Protein AF-A0A9W6C2J6-F1 (afdb_monomer)

Solvent-accessible surface area (backbone atoms only — not comparable to full-atom values): 14452 Å² total; per-residue (Å²): 128,88,73,89,75,55,70,48,47,22,89,74,46,33,66,60,55,55,51,51,50,35,72,52,67,41,62,53,76,48,78,35,30,16,50,81,71,73,45,79,59,47,61,49,82,41,30,58,41,31,39,36,45,50,89,65,57,43,34,31,16,30,44,46,70,93,51,83,53,73,81,85,79,93,81,76,83,84,68,83,83,69,57,60,69,71,56,50,50,53,34,49,57,58,68,50,60,81,73,42,70,67,54,56,53,49,52,39,53,50,37,56,49,46,43,52,56,53,59,55,91,61,51,59,72,61,31,66,44,54,85,51,97,86,59,60,23,57,24,36,51,34,32,25,48,21,36,58,34,30,30,37,43,36,26,16,24,45,53,42,34,68,68,42,56,74,63,69,60,63,18,70,78,45,80,85,52,55,42,72,54,23,53,52,49,29,54,51,27,51,51,54,27,49,57,40,57,77,74,55,63,46,85,38,54,45,64,35,73,76,58,91,85,80,47,96,69,79,84,63,78,23,28,53,59,46,52,50,49,45,37,52,53,43,46,54,51,30,54,53,40,36,54,53,31,28,76,70,76,63,51,77,82,77,95,82,118

Foldseek 3Di:
DDDDAAEFAAQQCQVVVQVLVCVLFPADKDFDFCLNVVHDQADRRWTPKIWGDDLRIHIYTYDGVPDDGDDDDPDDDDCVPSDDPVSVVSSVVSVCPPCDLVNLVVLLVVLLVLLCVLLPPDDQVLQCDDDDPVGDGVLLLLLCLLAVQLLPLQCCFQQVPPVSVVVHDHSNPDDRDGSVVSSVSSVVSVVNSVVSSVVGDQQCFTPDDDDPPVDPDDGDRGNVVSSVVSSVSSNVVSVVSQVSSCVRPNDHDDPPD

Structure (mmCIF, N/CA/C/O backbone):
data_AF-A0A9W6C2J6-F1
#
_entry.id   AF-A0A9W6C2J6-F1
#
loop_
_atom_site.group_PDB
_atom_site.id
_atom_site.type_symbol
_atom_site.label_atom_id
_atom_site.label_alt_id
_atom_site.label_comp_id
_atom_site.label_asym_id
_atom_site.label_entity_id
_atom_site.label_seq_id
_atom_site.pdbx_PDB_ins_code
_atom_site.Cartn_x
_atom_site.Cartn_y
_atom_site.Cartn_z
_atom_site.occupancy
_atom_site.B_iso_or_equiv
_atom_site.auth_seq_id
_atom_site.auth_comp_id
_atom_site.auth_asym_id
_atom_site.auth_atom_id
_atom_site.pdbx_PDB_model_num
ATOM 1 N N . MET A 1 1 ? 5.500 -20.632 31.432 1.00 42.50 1 MET A N 1
ATOM 2 C CA . MET A 1 1 ? 5.949 -19.269 31.787 1.00 42.50 1 MET A CA 1
ATOM 3 C C . MET A 1 1 ? 4.796 -18.345 31.469 1.00 42.50 1 MET A C 1
ATOM 5 O O . MET A 1 1 ? 4.258 -18.488 30.381 1.00 42.50 1 MET A O 1
ATOM 9 N N . ALA A 1 2 ? 4.372 -17.488 32.399 1.00 65.50 2 ALA A N 1
ATOM 10 C CA . ALA A 1 2 ? 3.395 -16.454 32.072 1.00 65.50 2 ALA A CA 1
ATOM 11 C C . ALA A 1 2 ? 4.058 -15.506 31.064 1.00 65.50 2 ALA A C 1
ATOM 13 O O . ALA A 1 2 ? 5.106 -14.932 31.366 1.00 65.50 2 ALA A O 1
ATOM 14 N N . ALA A 1 3 ? 3.523 -15.446 29.846 1.00 72.88 3 ALA A N 1
ATOM 15 C CA . ALA A 1 3 ? 3.941 -14.447 28.876 1.00 72.88 3 ALA A CA 1
ATOM 16 C C . ALA A 1 3 ? 3.571 -13.051 29.414 1.00 72.88 3 ALA A C 1
ATOM 18 O O . ALA A 1 3 ? 2.614 -12.937 30.187 1.00 72.88 3 ALA A O 1
ATOM 19 N N . PRO A 1 4 ? 4.323 -11.996 29.066 1.00 81.19 4 PRO A N 1
ATOM 20 C CA . PRO A 1 4 ? 3.928 -10.639 29.414 1.00 81.19 4 PRO A CA 1
ATOM 21 C C . PRO A 1 4 ? 2.552 -10.320 28.815 1.00 81.19 4 PRO A C 1
ATOM 23 O O . PRO A 1 4 ? 2.294 -10.621 27.651 1.00 81.19 4 PRO A O 1
ATOM 26 N N . LEU A 1 5 ? 1.685 -9.707 29.622 1.00 87.56 5 LEU A N 1
ATOM 27 C CA . LEU A 1 5 ? 0.386 -9.209 29.183 1.00 87.56 5 LEU A CA 1
ATOM 28 C C . LEU A 1 5 ? 0.543 -7.775 28.684 1.00 87.56 5 LEU A C 1
ATOM 30 O O . LEU A 1 5 ? 1.116 -6.929 29.373 1.00 87.56 5 LEU A O 1
ATOM 34 N N . VAL A 1 6 ? 0.022 -7.503 27.493 1.00 88.38 6 VAL A N 1
ATOM 35 C CA . VAL A 1 6 ? -0.023 -6.151 26.940 1.00 88.38 6 VAL A CA 1
ATOM 36 C C . VAL A 1 6 ? -1.049 -5.340 27.736 1.00 88.38 6 VAL A C 1
ATOM 38 O O . VAL A 1 6 ? -2.226 -5.695 27.771 1.00 88.38 6 VAL A O 1
ATOM 41 N N . TYR A 1 7 ? -0.586 -4.272 28.392 1.00 92.12 7 TYR A N 1
ATOM 42 C CA . TYR A 1 7 ? -1.418 -3.366 29.184 1.00 92.12 7 TYR A CA 1
ATOM 43 C C . TYR A 1 7 ? -1.437 -1.973 28.555 1.00 92.12 7 TYR A C 1
ATOM 45 O O . TYR A 1 7 ? -0.389 -1.334 28.450 1.00 92.12 7 TYR A O 1
ATOM 53 N N . LEU A 1 8 ? -2.613 -1.490 28.159 1.00 91.06 8 LEU A N 1
ATOM 54 C CA . LEU A 1 8 ? -2.769 -0.237 27.419 1.00 91.06 8 LEU A CA 1
ATOM 55 C C . LEU A 1 8 ? -3.428 0.861 28.265 1.00 91.06 8 LEU A C 1
ATOM 57 O O . LEU A 1 8 ? -4.365 0.605 29.016 1.00 91.06 8 LEU A O 1
ATOM 61 N N . SER A 1 9 ? -2.945 2.097 28.119 1.00 91.81 9 SER A N 1
ATOM 62 C CA . SER A 1 9 ? -3.538 3.286 28.746 1.00 91.81 9 SER A CA 1
ATOM 63 C C . SER A 1 9 ? -4.276 4.118 27.694 1.00 91.81 9 SER A C 1
ATOM 65 O O . SER A 1 9 ? -3.646 4.633 26.764 1.00 91.81 9 SER A O 1
ATOM 67 N N . PHE A 1 10 ? -5.599 4.227 27.828 1.00 92.31 10 PHE A N 1
ATOM 68 C CA . PHE A 1 10 ? -6.510 4.807 26.837 1.00 92.31 10 PHE A CA 1
ATOM 69 C C . PHE A 1 10 ? -6.941 6.244 27.183 1.00 92.31 10 PHE A C 1
ATOM 71 O O . PHE A 1 10 ? -7.013 6.603 28.358 1.00 92.31 10 PHE A O 1
ATOM 78 N N . PRO A 1 11 ? -7.298 7.075 26.186 1.00 91.31 11 PRO A N 1
ATOM 79 C CA . PRO A 1 11 ? -7.775 8.447 26.381 1.00 91.31 11 PRO A CA 1
ATOM 80 C C . PRO A 1 11 ? -9.267 8.526 26.770 1.00 91.31 11 PRO A C 1
ATOM 82 O O . PRO A 1 11 ? -10.000 9.346 26.222 1.00 91.31 11 PRO A O 1
ATOM 85 N N . GLY A 1 12 ? -9.738 7.669 27.681 1.00 92.31 12 GLY A N 1
ATOM 86 C CA . GLY A 1 12 ? -11.156 7.602 28.074 1.00 92.31 12 GLY A CA 1
ATOM 87 C C . GLY A 1 12 ? -11.998 6.606 27.265 1.00 92.31 12 GLY A C 1
ATOM 88 O O . GLY A 1 12 ? -13.224 6.626 27.354 1.00 92.31 12 GLY A O 1
ATOM 89 N N . THR A 1 13 ? -11.362 5.761 26.450 1.00 93.56 13 THR A N 1
ATOM 90 C CA . THR A 1 13 ? -12.019 4.788 25.561 1.00 93.56 13 THR A CA 1
ATOM 91 C C . THR A 1 13 ? -11.765 3.329 25.949 1.00 93.56 13 THR A C 1
ATOM 93 O O . THR A 1 13 ? -12.117 2.425 25.190 1.00 93.56 13 THR A O 1
ATOM 96 N N . ALA A 1 14 ? -11.191 3.050 27.127 1.00 95.44 14 ALA A N 1
ATOM 97 C CA . ALA A 1 14 ? -10.823 1.689 27.530 1.00 95.44 14 ALA A CA 1
ATOM 98 C C . ALA A 1 14 ? -12.014 0.721 27.518 1.00 95.44 14 ALA A C 1
ATOM 100 O O . ALA A 1 14 ? -11.883 -0.413 27.059 1.00 95.44 14 ALA A O 1
ATOM 101 N N . ARG A 1 15 ? -13.189 1.161 27.991 1.00 97.06 15 ARG A N 1
ATOM 102 C CA . ARG A 1 15 ? -14.410 0.336 28.005 1.00 97.06 15 ARG A CA 1
ATOM 103 C C . ARG A 1 15 ? -14.831 -0.082 26.599 1.00 97.06 15 ARG A C 1
ATOM 105 O O . ARG A 1 15 ? -15.129 -1.254 26.389 1.00 97.06 15 ARG A O 1
ATOM 112 N N . GLU A 1 16 ? -14.862 0.865 25.665 1.00 94.81 16 GLU A N 1
ATOM 113 C CA . GLU A 1 16 ? -15.223 0.619 24.266 1.00 94.81 16 GLU A CA 1
ATOM 114 C C . GLU A 1 16 ? -14.206 -0.315 23.606 1.00 94.81 16 GLU A C 1
ATOM 116 O O . GLU A 1 16 ? -14.586 -1.359 23.081 1.00 94.81 16 GLU A O 1
ATOM 121 N N . ALA A 1 17 ? -12.913 0.001 23.725 1.00 93.50 17 ALA A N 1
ATOM 122 C CA . ALA A 1 17 ? -11.838 -0.774 23.118 1.00 93.50 17 ALA A CA 1
ATOM 123 C C . ALA A 1 17 ? -11.797 -2.224 23.630 1.00 93.50 17 ALA A C 1
ATOM 125 O O . ALA A 1 17 ? -11.762 -3.161 22.835 1.00 93.50 17 ALA A O 1
ATOM 126 N N . LEU A 1 18 ? -11.836 -2.435 24.951 1.00 96.31 18 LEU A N 1
ATOM 127 C CA . LEU A 1 18 ? -11.798 -3.783 25.530 1.00 96.31 18 LEU A CA 1
ATOM 128 C C . LEU A 1 18 ? -13.067 -4.587 25.213 1.00 96.31 18 LEU A C 1
ATOM 130 O O . LEU A 1 18 ? -12.976 -5.795 25.005 1.00 96.31 18 LEU A O 1
ATOM 134 N N . SER A 1 19 ? -14.230 -3.931 25.122 1.00 96.44 19 SER A N 1
ATOM 135 C CA . SER A 1 19 ? -15.476 -4.592 24.704 1.00 96.44 19 SER A CA 1
ATOM 136 C C . SER A 1 19 ? -15.435 -4.998 23.232 1.00 96.44 19 SER A C 1
ATOM 138 O O . SER A 1 19 ? -15.855 -6.103 22.900 1.00 96.44 19 SER A O 1
ATOM 140 N N . PHE A 1 20 ? -14.885 -4.148 22.360 1.00 94.38 20 PHE A N 1
ATOM 141 C CA . PHE A 1 20 ? -14.658 -4.483 20.956 1.00 94.38 20 PHE A CA 1
ATOM 142 C C . PHE A 1 20 ? -13.742 -5.704 20.818 1.00 94.38 20 PHE A C 1
ATOM 144 O O . PHE A 1 20 ? -14.099 -6.669 20.150 1.00 94.38 20 PHE A O 1
ATOM 151 N N . TYR A 1 21 ? -12.598 -5.724 21.509 1.00 94.19 21 TYR A N 1
ATOM 152 C CA . TYR A 1 21 ? -11.697 -6.878 21.449 1.00 94.19 21 TYR A CA 1
ATOM 153 C C . TYR A 1 21 ? -12.314 -8.156 22.030 1.00 94.19 21 TYR A C 1
ATOM 155 O O . TYR A 1 21 ? -12.043 -9.236 21.510 1.00 94.19 21 TYR A O 1
ATOM 163 N N . ALA A 1 22 ? -13.171 -8.052 23.049 1.00 96.12 22 ALA A N 1
ATOM 164 C CA . ALA A 1 22 ? -13.924 -9.195 23.562 1.00 96.12 22 ALA A CA 1
ATOM 165 C C . ALA A 1 22 ? -14.948 -9.731 22.540 1.00 96.12 22 ALA A C 1
ATOM 167 O O . ALA A 1 22 ? -15.127 -10.940 22.442 1.00 96.12 22 ALA A O 1
ATOM 168 N N . ASP A 1 23 ? -15.588 -8.866 21.746 1.00 95.25 23 ASP A N 1
ATOM 169 C CA . ASP A 1 23 ? -16.497 -9.277 20.661 1.00 95.25 23 ASP A CA 1
ATOM 170 C C . ASP A 1 23 ? -15.757 -9.948 19.486 1.00 95.25 23 ASP A C 1
ATOM 172 O O . ASP A 1 23 ? -16.235 -10.921 18.886 1.00 95.25 23 ASP A O 1
ATOM 176 N N . VAL A 1 24 ? -14.547 -9.465 19.187 1.00 95.00 24 VAL A N 1
ATOM 177 C CA . VAL A 1 24 ? -13.666 -10.054 18.172 1.00 95.00 24 VAL A CA 1
ATOM 178 C C . VAL A 1 24 ? -13.159 -11.421 18.629 1.00 95.00 24 VAL A C 1
ATOM 180 O O . VAL A 1 24 ? -13.421 -12.425 17.966 1.00 95.00 24 VAL A O 1
ATOM 183 N N . PHE A 1 25 ? -12.422 -11.459 19.743 1.00 95.50 25 PHE A N 1
ATOM 184 C CA . PHE A 1 25 ? -11.636 -12.621 20.164 1.00 95.50 25 PHE A CA 1
ATOM 185 C C . PHE A 1 25 ? -12.406 -13.603 21.053 1.00 95.50 25 PHE A C 1
ATOM 187 O O . PHE A 1 25 ? -11.967 -14.743 21.228 1.00 95.50 25 PHE A O 1
ATOM 194 N N . GLY A 1 26 ? -13.548 -13.189 21.605 1.00 94.69 26 GLY A N 1
ATOM 195 C CA . GLY A 1 26 ? -14.193 -13.881 22.716 1.00 94.69 26 GLY A CA 1
ATOM 196 C C . GLY A 1 26 ? -13.388 -13.745 24.013 1.00 94.69 26 GLY A C 1
ATOM 197 O O . GLY A 1 26 ? -12.479 -12.924 24.117 1.00 94.69 26 GLY A O 1
ATOM 198 N N . GLY A 1 27 ? -13.705 -14.589 24.995 1.00 94.25 27 GLY A N 1
ATOM 199 C CA . GLY A 1 27 ? -13.060 -14.591 26.310 1.00 94.25 27 GLY A CA 1
ATOM 200 C C . GLY A 1 27 ? -13.892 -13.916 27.398 1.00 94.25 27 GLY A C 1
ATOM 201 O O . GLY A 1 27 ? -15.026 -13.491 27.172 1.00 94.25 27 GLY A O 1
ATOM 202 N N . ASP A 1 28 ? -13.312 -13.847 28.590 1.00 97.50 28 ASP A N 1
ATOM 203 C CA . ASP A 1 28 ? -13.933 -13.285 29.781 1.00 97.50 28 ASP A CA 1
ATOM 204 C C . ASP A 1 28 ? -13.420 -11.859 30.003 1.00 97.50 28 ASP A C 1
ATOM 206 O O . ASP A 1 28 ? -12.257 -11.634 30.351 1.00 97.50 28 ASP A O 1
ATOM 210 N N . LEU A 1 29 ? -14.299 -10.876 29.794 1.00 98.06 29 LEU A N 1
ATOM 211 C CA . LEU A 1 29 ? -13.996 -9.467 30.024 1.00 98.06 29 LEU A CA 1
ATOM 212 C C . LEU A 1 29 ? -14.407 -9.042 31.438 1.00 98.06 29 LEU A C 1
ATOM 214 O O . LEU A 1 29 ? -15.582 -9.082 31.805 1.00 98.06 29 LEU A O 1
ATOM 218 N N . SER A 1 30 ? -13.438 -8.547 32.201 1.00 97.88 30 SER A N 1
ATOM 219 C CA . SER A 1 30 ? -13.643 -7.887 33.490 1.00 97.88 30 SER A CA 1
ATOM 220 C C . SER A 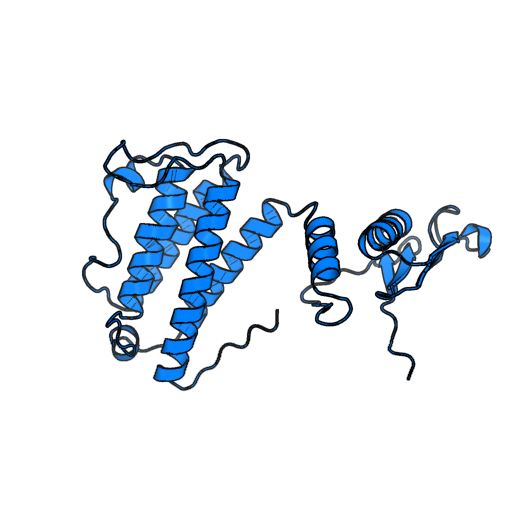1 30 ? -13.261 -6.415 33.385 1.00 97.88 30 SER A C 1
ATOM 222 O O . SER A 1 30 ? -12.211 -6.073 32.846 1.00 97.88 30 SER A O 1
ATOM 224 N N . LEU A 1 31 ? -14.126 -5.531 33.879 1.00 97.94 31 LEU A N 1
ATOM 225 C CA . LEU A 1 31 ? -13.905 -4.088 33.887 1.00 97.94 31 LEU A CA 1
ATOM 226 C C . LEU A 1 31 ? -14.227 -3.551 35.268 1.00 97.94 31 LEU A C 1
ATOM 228 O O . LEU A 1 31 ? -15.301 -3.830 35.798 1.00 97.94 31 LEU A O 1
ATOM 232 N N . HIS A 1 32 ? -13.330 -2.728 35.787 1.00 97.94 32 HIS A N 1
ATOM 233 C CA . HIS A 1 32 ? -13.483 -2.101 37.082 1.00 97.94 32 HIS A CA 1
ATOM 234 C C . HIS A 1 32 ? -13.303 -0.594 36.989 1.00 97.94 32 HIS A C 1
ATOM 236 O O . HIS A 1 32 ? -12.373 -0.114 36.332 1.00 97.94 32 HIS A O 1
ATOM 242 N N . SER A 1 33 ? -14.192 0.152 37.637 1.00 97.69 33 SER A N 1
ATOM 243 C CA . SER A 1 33 ? -14.212 1.611 37.545 1.00 97.69 33 SER A CA 1
ATOM 244 C C . SER A 1 33 ? -13.268 2.295 38.537 1.00 97.69 33 SER A C 1
ATOM 246 O O . SER A 1 33 ? -12.773 1.690 39.491 1.00 97.69 33 SER A O 1
ATOM 248 N N . TYR A 1 34 ? -13.021 3.587 38.328 1.00 96.69 34 TYR A N 1
ATOM 249 C CA . TYR A 1 34 ? -12.318 4.429 39.298 1.00 96.69 34 TYR A CA 1
ATOM 250 C C . TYR A 1 34 ? -13.049 4.464 40.643 1.00 96.69 34 TYR A C 1
ATOM 252 O O . TYR A 1 34 ? -12.400 4.332 41.681 1.00 96.69 34 TYR A O 1
ATOM 260 N N . GLU A 1 35 ? -14.380 4.565 40.637 1.00 96.75 35 GLU A N 1
ATOM 261 C CA . GLU A 1 35 ? -15.197 4.542 41.854 1.00 96.75 35 GLU A CA 1
ATOM 262 C C . GLU A 1 35 ? -15.011 3.244 42.654 1.00 96.75 35 GLU A C 1
ATOM 264 O O . GLU A 1 35 ? -14.776 3.294 43.861 1.00 96.75 35 GLU A O 1
ATOM 269 N N . GLU A 1 36 ? -15.032 2.086 41.986 1.00 96.69 36 GLU A N 1
ATOM 270 C CA . GLU A 1 36 ? -14.847 0.774 42.624 1.00 96.69 36 GLU A CA 1
ATOM 271 C C . GLU A 1 36 ? -13.464 0.622 43.272 1.00 96.69 36 GLU A C 1
ATOM 273 O O . GLU A 1 36 ? -13.321 -0.046 44.298 1.00 96.69 36 GLU A O 1
ATOM 278 N N . PHE A 1 37 ? -12.452 1.281 42.705 1.00 93.62 37 PHE A N 1
ATOM 279 C CA . PHE A 1 37 ? -11.094 1.327 43.245 1.00 93.62 37 PHE A CA 1
ATOM 280 C C . PHE A 1 37 ? -10.855 2.474 44.241 1.00 93.62 37 PHE A C 1
ATOM 282 O O . PHE A 1 37 ? -9.750 2.595 44.775 1.00 93.62 37 PHE A O 1
ATOM 289 N N . GLY A 1 38 ? -11.855 3.323 44.501 1.00 94.25 38 GLY A N 1
ATOM 290 C CA . GLY A 1 38 ? -11.711 4.504 45.355 1.00 94.25 38 GLY A CA 1
ATOM 291 C C . GLY A 1 38 ? -10.748 5.555 44.790 1.00 94.25 38 GLY A C 1
ATOM 292 O O . GLY A 1 38 ? -10.129 6.298 45.554 1.00 94.25 38 GLY A O 1
ATOM 293 N N . ARG A 1 39 ? -10.585 5.602 43.464 1.00 91.38 39 ARG A N 1
ATOM 294 C CA . ARG A 1 39 ? -9.746 6.574 42.760 1.00 91.38 39 ARG A CA 1
ATOM 295 C C . ARG A 1 39 ? -10.497 7.879 42.525 1.00 91.38 39 ARG A C 1
ATOM 297 O O . ARG A 1 39 ? -11.669 7.883 42.167 1.00 91.38 39 ARG A O 1
ATOM 304 N N . THR A 1 40 ? -9.789 8.992 42.694 1.00 93.31 40 THR A N 1
ATOM 305 C CA . THR A 1 40 ? -10.333 10.354 42.543 1.00 93.31 40 THR A CA 1
ATOM 306 C C . THR A 1 40 ? -9.546 11.198 41.540 1.00 93.31 40 THR A C 1
ATOM 308 O O . THR A 1 40 ? -9.723 12.409 41.486 1.00 93.31 40 THR A O 1
ATOM 311 N N . ASP A 1 41 ? -8.633 10.582 40.793 1.00 91.38 41 ASP A N 1
ATOM 312 C CA . ASP A 1 41 ? -7.746 11.205 39.806 1.00 91.38 41 ASP A CA 1
ATOM 313 C C . ASP A 1 41 ? -8.280 11.070 38.367 1.00 91.38 41 ASP A C 1
ATOM 315 O O . ASP A 1 41 ? -7.517 11.065 37.405 1.00 91.38 41 ASP A O 1
ATOM 319 N N . GLY A 1 42 ? -9.596 10.921 38.220 1.00 90.19 42 GLY A N 1
ATOM 320 C CA . GLY A 1 42 ? -10.298 10.805 36.946 1.00 90.19 42 GLY A CA 1
ATOM 321 C C . GLY A 1 42 ? -11.813 10.663 37.145 1.00 90.19 42 GLY A C 1
ATOM 322 O O . GLY A 1 42 ? -12.283 10.663 38.289 1.00 90.19 42 GLY A O 1
ATOM 323 N N . PRO A 1 43 ? -12.5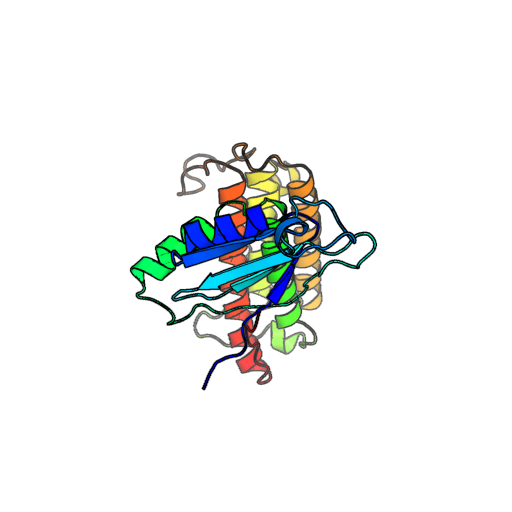90 10.551 36.053 1.00 93.69 43 PRO A N 1
ATOM 324 C CA . PRO A 1 43 ? -14.035 10.342 36.121 1.00 93.69 43 PRO A CA 1
ATOM 325 C C . PRO A 1 43 ? -14.384 9.044 36.877 1.00 93.69 43 PRO A C 1
ATOM 327 O O . PRO A 1 43 ? -13.749 8.021 36.620 1.00 93.69 43 PRO A O 1
ATOM 330 N N . PRO A 1 44 ? -15.384 9.033 37.782 1.00 95.25 44 PRO A N 1
ATOM 331 C CA . PRO A 1 44 ? -15.720 7.850 38.588 1.00 95.25 44 PRO A CA 1
ATOM 332 C C . PRO A 1 44 ? -16.085 6.596 37.775 1.00 95.25 44 PRO A C 1
ATOM 334 O O . PRO A 1 44 ? -15.835 5.475 38.216 1.00 95.25 44 PRO A O 1
ATOM 337 N N . ASP A 1 45 ? -16.663 6.782 36.590 1.00 95.88 45 ASP A N 1
ATOM 338 C CA . ASP A 1 45 ? -17.137 5.743 35.671 1.00 95.88 45 ASP A CA 1
ATOM 339 C C . ASP A 1 45 ? -16.076 5.252 34.667 1.00 95.88 45 ASP A C 1
ATOM 341 O O . ASP A 1 45 ? -16.277 4.215 34.013 1.00 95.88 45 ASP A O 1
ATOM 345 N N . ALA A 1 46 ? -14.939 5.952 34.583 1.00 96.06 46 ALA A N 1
ATOM 346 C CA . ALA A 1 46 ? -13.787 5.551 33.781 1.00 96.06 46 ALA A CA 1
ATOM 347 C C . ALA A 1 46 ? -13.233 4.199 34.254 1.00 96.06 46 ALA A C 1
ATOM 349 O O . ALA A 1 46 ? -13.365 3.829 35.423 1.00 96.06 46 ALA A O 1
ATOM 350 N N . VAL A 1 47 ? -12.606 3.441 33.355 1.00 97.62 47 VAL A N 1
ATOM 351 C CA . VAL A 1 47 ? -12.038 2.125 33.673 1.00 97.62 47 VAL A CA 1
ATOM 352 C C . VAL A 1 47 ? -10.700 2.305 34.384 1.00 97.62 47 VAL A C 1
ATOM 354 O O . VAL A 1 47 ? -9.713 2.702 33.773 1.00 97.62 47 VAL A O 1
ATOM 357 N N . ALA A 1 48 ? -10.629 1.961 35.668 1.00 96.56 48 ALA A N 1
ATOM 358 C CA . ALA A 1 48 ? -9.378 1.947 36.429 1.00 96.56 48 ALA A CA 1
ATOM 359 C C . ALA A 1 48 ? -8.517 0.730 36.100 1.00 96.56 48 ALA A C 1
ATOM 361 O O . ALA A 1 48 ? -7.290 0.817 36.140 1.00 96.56 48 ALA A O 1
ATOM 362 N N . HIS A 1 49 ? -9.164 -0.395 35.801 1.00 97.31 49 HIS A N 1
ATOM 363 C CA . HIS A 1 49 ? -8.507 -1.631 35.418 1.00 97.31 49 HIS A CA 1
ATOM 364 C C . HIS A 1 49 ? -9.483 -2.519 34.652 1.00 97.31 49 HIS A C 1
ATOM 366 O O . HIS A 1 49 ? -10.590 -2.782 35.118 1.00 97.31 49 HIS A O 1
ATOM 372 N N . GLY A 1 50 ? -9.072 -2.988 33.485 1.00 97.44 50 GLY A N 1
ATOM 373 C CA . GLY A 1 50 ? -9.813 -3.933 32.673 1.00 97.44 50 GLY A CA 1
ATOM 374 C C . GLY A 1 50 ? -8.902 -5.044 32.180 1.00 97.44 50 GLY A C 1
ATOM 375 O O . GLY A 1 50 ? -7.744 -4.792 31.842 1.00 97.44 50 GLY A O 1
ATOM 376 N N . VAL A 1 51 ? -9.426 -6.264 32.148 1.00 97.56 51 VAL A N 1
ATOM 377 C CA . VAL A 1 51 ? -8.720 -7.456 31.673 1.00 97.56 51 VAL A CA 1
ATOM 378 C C . VAL A 1 51 ? -9.673 -8.282 30.823 1.00 97.56 51 VAL A C 1
ATOM 380 O O . VAL A 1 51 ? -10.736 -8.685 31.297 1.00 97.56 51 VAL A O 1
ATOM 383 N N . LEU A 1 52 ? -9.267 -8.532 29.581 1.00 97.31 52 LEU A N 1
ATOM 384 C CA . LEU A 1 52 ? -9.800 -9.577 28.722 1.00 97.31 52 LEU A CA 1
ATOM 385 C C . LEU A 1 52 ? -8.909 -10.810 28.871 1.00 97.31 52 LEU A C 1
ATOM 387 O O . LEU A 1 52 ? -7.733 -10.763 28.500 1.00 97.31 52 LEU A O 1
ATOM 391 N N . ASP A 1 53 ? -9.463 -11.888 29.419 1.00 95.19 53 ASP A N 1
ATOM 392 C CA . ASP A 1 53 ? -8.788 -13.182 29.531 1.00 95.19 53 ASP A CA 1
ATOM 393 C C . ASP A 1 53 ? -9.340 -14.168 28.494 1.00 95.19 53 ASP A C 1
ATOM 395 O O . ASP A 1 53 ? -10.551 -14.306 28.324 1.00 95.19 53 ASP A O 1
ATOM 399 N N . GLY A 1 54 ? -8.459 -14.851 27.768 1.00 92.44 54 GLY A N 1
ATOM 400 C CA . GLY A 1 54 ? -8.852 -15.703 26.649 1.00 92.44 54 GLY A CA 1
ATOM 401 C C . GLY A 1 54 ? -7.672 -16.159 25.798 1.00 92.44 54 GLY A C 1
ATOM 402 O O . GLY A 1 54 ? -6.515 -16.074 26.208 1.00 92.44 54 GLY A O 1
ATOM 403 N N . VAL A 1 55 ? -7.965 -16.645 24.586 1.00 92.25 55 VAL A N 1
ATOM 404 C CA . VAL A 1 55 ? -6.928 -17.039 23.609 1.00 92.25 55 VAL A CA 1
ATOM 405 C C . VAL A 1 55 ? -6.025 -15.850 23.269 1.00 92.25 55 VAL A C 1
ATOM 407 O O . VAL A 1 55 ? -4.809 -16.003 23.156 1.00 92.25 55 VAL A O 1
ATOM 410 N N . VAL A 1 56 ? -6.622 -14.662 23.156 1.00 92.50 56 VAL A N 1
ATOM 411 C CA . VAL A 1 56 ? -5.920 -13.383 23.077 1.00 92.50 56 VAL A CA 1
ATOM 412 C C . VAL A 1 56 ? -6.221 -12.617 24.358 1.00 92.50 56 VAL A C 1
ATOM 414 O O . VAL A 1 56 ? -7.366 -12.248 24.601 1.00 92.50 56 VAL A O 1
ATOM 417 N N . ALA A 1 57 ? -5.194 -12.393 25.177 1.00 93.00 57 ALA A N 1
ATOM 418 C CA . ALA A 1 57 ? -5.324 -11.658 26.428 1.00 93.00 57 ALA A CA 1
ATOM 419 C C . ALA A 1 57 ? -4.843 -10.210 26.263 1.00 93.00 57 ALA A C 1
ATOM 421 O O . ALA A 1 57 ? -3.760 -9.962 25.724 1.00 93.00 57 ALA A O 1
ATOM 422 N N . LEU A 1 58 ? -5.630 -9.260 26.767 1.00 93.56 58 LEU A N 1
ATOM 423 C CA . LEU A 1 58 ? -5.315 -7.831 26.762 1.00 93.56 58 LEU A CA 1
ATOM 424 C C . LEU A 1 58 ? -5.766 -7.209 28.081 1.00 93.56 58 LEU A C 1
ATOM 426 O O . LEU A 1 58 ? -6.811 -7.566 28.617 1.00 93.56 58 LEU A O 1
ATOM 430 N N . ALA A 1 59 ? -5.012 -6.246 28.591 1.00 96.19 59 ALA A N 1
ATOM 431 C CA . ALA A 1 59 ? -5.448 -5.440 29.718 1.00 96.19 59 ALA A CA 1
ATOM 432 C C . ALA A 1 59 ? -5.331 -3.950 29.409 1.00 96.19 59 ALA A C 1
ATOM 434 O O . ALA A 1 59 ? -4.622 -3.531 28.491 1.00 96.19 59 ALA A 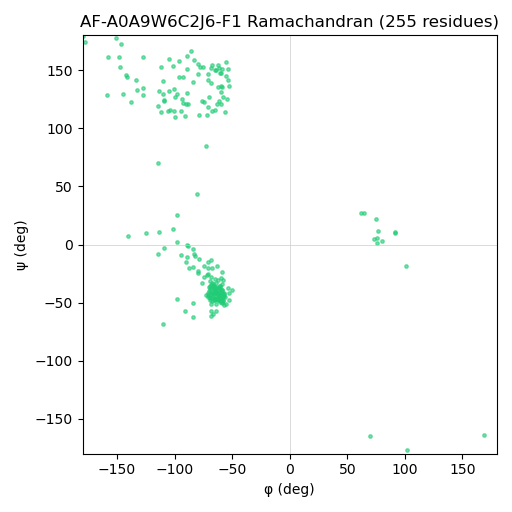O 1
ATOM 435 N N . GLY A 1 60 ? -6.029 -3.131 30.183 1.00 95.31 60 GLY A N 1
ATOM 436 C CA . GLY A 1 60 ? -5.896 -1.692 30.065 1.00 95.31 60 GLY A CA 1
ATOM 437 C C . GLY A 1 60 ? -6.716 -0.896 31.060 1.00 95.31 60 GLY A C 1
ATOM 438 O O . GLY A 1 60 ? -7.498 -1.435 31.837 1.00 95.31 60 GLY A O 1
ATOM 439 N N . SER A 1 61 ? -6.515 0.412 31.036 1.00 96.12 61 SER A N 1
ATOM 440 C CA . SER A 1 61 ? -7.262 1.384 31.831 1.00 96.12 61 SER A CA 1
ATOM 441 C C . SER A 1 61 ? -7.386 2.695 31.076 1.00 96.12 61 SER A C 1
ATOM 443 O O . SER A 1 61 ? -6.602 2.970 30.169 1.00 96.12 61 SER A O 1
ATOM 445 N N . ASP A 1 62 ? -8.327 3.532 31.481 1.00 95.69 62 ASP A N 1
ATOM 446 C CA . ASP A 1 62 ? -8.317 4.934 31.097 1.00 95.69 62 ASP A CA 1
ATOM 447 C C . ASP A 1 62 ? -7.182 5.665 31.822 1.00 95.69 62 ASP A C 1
ATOM 449 O O . ASP A 1 62 ? -6.787 5.312 32.938 1.00 95.69 62 ASP A O 1
ATOM 453 N N . ALA A 1 63 ? -6.607 6.657 31.151 1.00 93.00 63 ALA A N 1
ATOM 454 C CA . ALA A 1 63 ? -5.556 7.480 31.715 1.00 93.00 63 ALA A CA 1
ATOM 455 C C . ALA A 1 63 ? -6.127 8.407 32.810 1.00 93.00 63 ALA A C 1
ATOM 457 O O . ALA A 1 63 ? -7.227 8.943 32.651 1.00 93.00 63 ALA A O 1
ATOM 458 N N . PRO A 1 64 ? -5.387 8.637 33.912 1.00 88.50 64 PRO A N 1
ATOM 459 C CA . PRO A 1 64 ? -5.720 9.682 34.876 1.00 88.50 64 PRO A CA 1
ATOM 460 C C . PRO A 1 64 ? -5.843 11.063 34.221 1.00 88.50 64 PRO A C 1
ATOM 462 O O . PRO A 1 64 ? -5.230 11.335 33.185 1.00 88.50 64 PRO A O 1
ATOM 465 N N . GLU A 1 65 ? -6.569 11.972 34.866 1.00 84.94 65 GLU A N 1
ATOM 466 C CA . GLU A 1 65 ? -6.665 13.358 34.418 1.00 84.94 65 GLU A CA 1
ATOM 467 C C . GLU A 1 65 ? -5.268 14.001 34.343 1.00 84.94 65 GLU A C 1
ATOM 469 O O . GLU A 1 65 ? -4.479 13.957 35.288 1.00 84.94 65 GLU A O 1
ATOM 474 N N . GLY A 1 66 ? -4.942 14.581 33.185 1.00 80.50 66 GLY A N 1
ATOM 475 C CA . GLY A 1 66 ? -3.639 15.200 32.930 1.00 80.50 66 GLY A CA 1
ATOM 476 C C . GLY A 1 66 ? -2.487 14.223 32.667 1.00 80.50 66 GLY A C 1
ATOM 477 O O . GLY A 1 66 ? -1.366 14.681 32.448 1.00 80.50 66 GLY A O 1
ATOM 478 N N . ALA A 1 67 ? -2.728 12.908 32.660 1.00 83.12 67 ALA A N 1
ATOM 479 C CA . ALA A 1 67 ? -1.728 11.931 32.248 1.00 83.12 67 ALA A CA 1
ATOM 480 C C . ALA A 1 67 ? -1.636 11.841 30.718 1.00 83.12 67 ALA A C 1
ATOM 482 O O . ALA A 1 67 ? -2.629 11.968 29.999 1.00 83.12 67 ALA A O 1
ATOM 483 N N . GLU A 1 68 ? -0.430 11.584 30.214 1.00 78.12 68 GLU A N 1
ATOM 484 C CA . GLU A 1 68 ? -0.250 11.262 28.803 1.00 78.12 68 GLU A CA 1
ATOM 485 C C . GLU A 1 68 ? -0.866 9.894 28.494 1.00 78.12 68 GLU A C 1
ATOM 487 O O . GLU A 1 68 ? -0.752 8.934 29.263 1.00 78.12 68 GLU A O 1
ATOM 492 N N . THR A 1 69 ? -1.534 9.815 27.348 1.00 78.00 69 THR A N 1
ATOM 493 C CA . THR A 1 69 ? -2.090 8.568 26.821 1.00 78.00 69 THR A CA 1
ATOM 494 C C . THR A 1 69 ? -1.116 7.970 25.823 1.00 78.00 69 THR A C 1
ATOM 496 O O . THR A 1 69 ? -0.235 8.648 25.287 1.00 78.00 69 THR A O 1
ATOM 499 N N . MET A 1 70 ? -1.233 6.668 25.595 1.00 69.50 70 MET A N 1
ATOM 500 C CA . MET A 1 70 ? -0.282 5.972 24.748 1.00 69.50 70 MET A CA 1
ATOM 501 C C . MET A 1 70 ? -0.548 6.272 23.266 1.00 69.50 70 MET A C 1
ATOM 503 O O . MET A 1 70 ? -1.624 5.982 22.747 1.00 69.50 70 MET A O 1
ATOM 507 N N . ARG A 1 71 ? 0.469 6.785 22.568 1.00 72.44 71 ARG A N 1
ATOM 508 C CA . ARG A 1 71 ? 0.537 6.817 21.102 1.00 72.44 71 ARG A CA 1
ATOM 509 C C . ARG A 1 71 ? 1.502 5.729 20.643 1.00 72.44 71 ARG A C 1
ATOM 511 O O . ARG A 1 71 ? 2.685 5.784 20.968 1.00 72.44 71 ARG A O 1
ATOM 518 N N . LEU A 1 72 ? 0.993 4.737 19.919 1.00 69.62 72 LEU A N 1
ATOM 519 C CA . LEU A 1 72 ? 1.800 3.668 19.336 1.00 69.62 72 LEU A CA 1
ATOM 520 C C . LEU A 1 72 ? 2.062 3.967 17.860 1.00 69.62 72 LEU A C 1
ATOM 522 O O . LEU A 1 72 ? 1.125 4.178 17.098 1.00 69.62 72 LEU A O 1
ATOM 526 N N . GLU A 1 73 ? 3.330 3.942 17.461 1.00 61.59 73 GLU A N 1
ATOM 527 C CA . GLU A 1 73 ? 3.757 3.954 16.060 1.00 61.59 73 GLU A CA 1
ATOM 528 C C . GLU A 1 73 ? 4.713 2.775 15.848 1.00 61.59 73 GLU A C 1
ATOM 530 O O . GLU A 1 73 ? 5.650 2.590 16.626 1.00 61.59 73 GLU A O 1
ATOM 535 N N . GLY A 1 74 ? 4.457 1.947 14.830 1.00 52.59 74 GLY A N 1
ATOM 536 C CA . GLY A 1 74 ? 5.313 0.804 14.484 1.00 52.59 74 GLY A CA 1
ATOM 537 C C . GLY A 1 74 ? 5.213 -0.422 15.406 1.00 52.59 74 GLY A C 1
ATOM 538 O O . GLY A 1 74 ? 6.152 -1.215 15.448 1.00 52.59 74 GLY A O 1
ATOM 539 N N . LEU A 1 75 ? 4.115 -0.597 16.155 1.00 77.12 75 LEU A N 1
ATOM 540 C CA . LEU A 1 75 ? 3.858 -1.833 16.906 1.00 77.12 75 LEU A CA 1
ATOM 541 C C . LEU A 1 75 ? 3.109 -2.845 16.029 1.00 77.12 75 LEU A C 1
ATOM 543 O O . LEU A 1 75 ? 1.977 -2.585 15.633 1.00 77.12 75 LEU A O 1
ATOM 547 N N . MET A 1 76 ? 3.699 -4.023 15.830 1.00 74.00 76 MET A N 1
ATOM 548 C CA . MET A 1 76 ? 3.038 -5.178 15.220 1.00 74.00 76 MET A CA 1
ATOM 549 C C . MET A 1 76 ? 2.793 -6.254 16.280 1.00 74.00 76 MET A C 1
ATOM 551 O O . MET A 1 76 ? 3.729 -6.724 16.933 1.00 74.00 76 MET A O 1
ATOM 555 N N . LEU A 1 77 ? 1.537 -6.673 16.433 1.00 83.62 77 LEU A N 1
ATOM 556 C CA . LEU A 1 77 ? 1.158 -7.836 17.233 1.00 83.62 77 LEU A CA 1
ATOM 557 C C . LEU A 1 77 ? 0.706 -8.946 16.286 1.00 83.62 77 LEU A C 1
ATOM 559 O O . LEU A 1 77 ? -0.200 -8.749 15.482 1.00 83.62 77 LEU A O 1
ATOM 563 N N . SER A 1 78 ? 1.345 -10.112 16.374 1.00 84.62 78 SER A N 1
ATOM 564 C CA . SER A 1 78 ? 1.021 -11.253 15.516 1.00 84.62 78 SER A CA 1
ATOM 565 C C . SER A 1 78 ? 0.091 -12.230 16.226 1.00 84.62 78 SER A C 1
ATOM 567 O O . SER A 1 78 ? 0.379 -12.678 17.335 1.00 84.62 78 SER A O 1
ATOM 569 N N . LEU A 1 79 ? -0.999 -12.590 15.547 1.00 88.12 79 LEU A N 1
ATOM 570 C CA . LEU A 1 79 ? -1.919 -13.662 15.938 1.00 88.12 79 LEU A CA 1
ATOM 571 C C . LEU A 1 79 ? -1.673 -14.950 15.133 1.00 88.12 79 LEU A C 1
ATOM 573 O O . LEU A 1 79 ? -2.498 -15.860 15.123 1.00 88.12 79 LEU A O 1
ATOM 577 N N . LEU A 1 80 ? -0.545 -15.048 14.426 1.00 84.75 80 LEU A N 1
ATOM 578 C CA . LEU A 1 80 ? -0.258 -16.225 13.616 1.00 84.75 80 LEU A CA 1
ATOM 579 C C . LEU A 1 80 ? -0.136 -17.470 14.506 1.00 84.75 80 LEU A C 1
ATOM 581 O O . LEU A 1 80 ? 0.723 -17.546 15.383 1.00 84.75 80 LEU A O 1
ATOM 585 N N . GLY A 1 81 ? -0.991 -18.461 14.249 1.00 88.56 81 GLY A N 1
ATOM 586 C CA . GLY A 1 81 ? -1.002 -19.727 14.983 1.00 88.56 81 GLY A CA 1
ATOM 587 C C . GLY A 1 81 ? -1.630 -19.661 16.378 1.00 88.56 81 GLY A C 1
ATOM 588 O O . GLY A 1 81 ? -1.490 -20.623 17.130 1.00 88.56 81 GLY A O 1
ATOM 589 N N . THR A 1 82 ? -2.316 -18.570 16.741 1.00 90.94 82 THR A N 1
ATOM 590 C CA . THR A 1 82 ? -3.018 -18.469 18.036 1.00 90.94 82 THR A CA 1
ATOM 591 C C . THR A 1 82 ? -4.367 -19.191 18.046 1.00 90.94 82 THR A C 1
ATOM 593 O O . THR A 1 82 ? -4.828 -19.595 19.110 1.00 90.94 82 THR A O 1
ATOM 59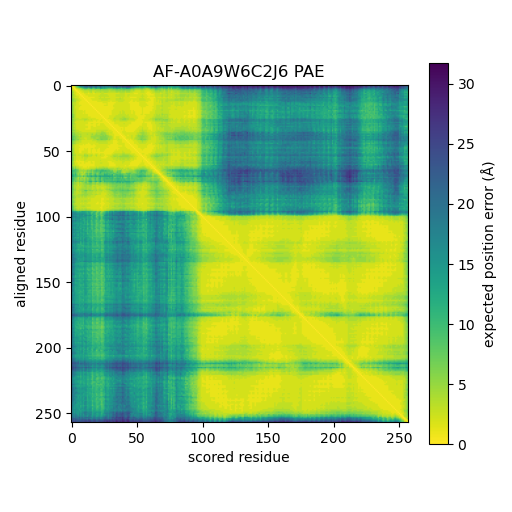6 N N . ALA A 1 83 ? -4.981 -19.402 16.878 1.00 93.75 83 ALA A N 1
ATOM 597 C CA . ALA A 1 83 ? -6.238 -20.127 16.706 1.00 93.75 83 ALA A CA 1
ATOM 598 C C . ALA A 1 83 ? -6.267 -20.902 15.375 1.00 93.75 83 ALA A C 1
ATOM 600 O O . ALA A 1 83 ? -5.383 -20.754 14.528 1.00 93.75 83 ALA A O 1
ATOM 601 N N . GLU A 1 84 ? -7.299 -21.729 15.187 1.00 95.19 84 GLU A N 1
ATOM 602 C CA . GLU A 1 84 ? -7.546 -22.429 13.922 1.00 95.19 84 GLU A CA 1
ATOM 603 C C . GLU A 1 84 ? -7.773 -21.435 12.762 1.00 95.19 84 GLU A C 1
ATOM 605 O O . GLU A 1 84 ? -8.377 -20.380 12.978 1.00 95.19 84 GLU A O 1
ATOM 610 N N . PRO A 1 85 ? -7.381 -21.759 11.511 1.00 90.38 85 PRO A N 1
ATOM 611 C CA . PRO A 1 85 ? -7.434 -20.817 10.386 1.00 90.38 85 PRO A CA 1
ATOM 612 C C . PRO A 1 85 ? -8.800 -20.163 10.143 1.00 90.38 85 PRO A C 1
ATOM 614 O O . PRO A 1 85 ? -8.871 -18.980 9.826 1.00 90.38 85 PRO A O 1
ATOM 617 N N . ALA A 1 86 ? -9.895 -20.909 10.319 1.00 93.56 86 ALA A N 1
ATOM 618 C CA . ALA A 1 86 ? -11.244 -20.366 10.153 1.00 93.56 86 ALA A CA 1
ATOM 619 C C . ALA A 1 86 ? -11.566 -19.268 11.183 1.00 93.56 86 ALA A C 1
ATOM 621 O O . ALA A 1 86 ? -12.194 -18.272 10.838 1.00 93.56 86 ALA A O 1
ATOM 622 N N . VAL A 1 87 ? -11.091 -19.430 12.422 1.00 94.94 87 VAL A N 1
ATOM 623 C CA . VAL A 1 87 ? -11.254 -18.442 13.496 1.00 94.94 87 VAL A CA 1
ATOM 624 C C . VAL A 1 87 ? -10.383 -17.217 13.222 1.00 94.94 87 VAL A C 1
ATOM 626 O O . VAL A 1 87 ? -10.849 -16.093 13.365 1.00 94.94 87 VAL A O 1
ATOM 629 N N . LEU A 1 88 ? -9.146 -17.422 12.752 1.00 91.88 88 LEU A N 1
ATOM 630 C CA . LEU A 1 88 ? -8.261 -16.321 12.360 1.00 91.88 88 LEU A CA 1
ATOM 631 C C . LEU A 1 88 ? -8.866 -15.462 11.238 1.00 91.88 88 LEU A C 1
ATOM 633 O O . LEU A 1 88 ? -8.753 -14.241 11.293 1.00 91.88 88 LEU A O 1
ATOM 637 N N . HIS A 1 89 ? -9.535 -16.070 10.252 1.00 84.25 89 HIS A N 1
ATOM 638 C CA . HIS A 1 89 ? -10.244 -15.318 9.211 1.00 84.25 89 HIS A CA 1
ATOM 639 C C . HIS A 1 89 ? -11.451 -14.549 9.762 1.00 84.25 89 HIS A C 1
ATOM 641 O O . HIS A 1 89 ? -11.634 -13.395 9.399 1.00 84.25 89 HIS A O 1
ATOM 647 N N . GLU A 1 90 ? -12.246 -15.131 10.666 1.00 91.12 90 GLU A N 1
ATOM 648 C CA . GLU A 1 90 ? -13.351 -14.399 11.306 1.00 91.12 90 GLU A CA 1
ATOM 649 C C . GLU A 1 90 ? -12.841 -13.188 12.100 1.00 91.12 90 GLU A C 1
ATOM 651 O O . GLU A 1 90 ? -13.391 -12.091 11.994 1.00 91.12 90 GLU A O 1
ATOM 656 N N . TRP A 1 91 ? -11.765 -13.366 12.872 1.00 93.88 91 TRP A N 1
ATOM 657 C CA . TRP A 1 91 ? -11.130 -12.266 13.593 1.00 93.88 91 TRP A CA 1
ATOM 658 C C . TRP A 1 91 ? -10.608 -11.199 12.642 1.00 93.88 91 TRP A C 1
ATOM 660 O O . TRP A 1 91 ? -10.814 -10.019 12.902 1.00 93.88 91 TRP A O 1
ATOM 670 N N . PHE A 1 92 ? -9.973 -11.596 11.537 1.00 87.38 92 PHE A N 1
ATOM 671 C CA . PHE A 1 92 ? -9.506 -10.663 10.517 1.00 87.38 92 PHE A CA 1
ATOM 672 C C . PHE A 1 92 ? -10.653 -9.824 9.951 1.00 87.38 92 PHE A C 1
ATOM 674 O O . PHE A 1 92 ? -10.532 -8.603 9.913 1.00 87.38 92 PHE A O 1
ATOM 681 N N . GLU A 1 93 ? -11.773 -10.443 9.578 1.00 84.62 93 GLU A N 1
ATOM 682 C CA . GLU A 1 93 ? -12.948 -9.721 9.078 1.00 84.62 93 GLU A CA 1
ATOM 683 C C . GLU A 1 93 ? -13.448 -8.701 10.107 1.00 84.62 93 GLU A C 1
ATOM 685 O O . GLU A 1 93 ? -13.611 -7.527 9.780 1.00 84.62 93 GLU A O 1
ATOM 690 N N . LYS A 1 94 ? -13.610 -9.106 11.376 1.00 88.62 94 LYS A N 1
ATOM 691 C CA . LYS A 1 94 ? -14.077 -8.202 12.440 1.00 88.62 94 LYS A CA 1
ATOM 692 C C . LYS A 1 94 ? -13.084 -7.078 12.758 1.00 88.62 94 LYS A C 1
ATOM 694 O O . LYS A 1 94 ? -13.508 -5.953 12.996 1.00 88.62 94 LYS A O 1
ATOM 699 N N . LEU A 1 95 ? -11.778 -7.360 12.752 1.00 87.75 95 LEU A N 1
ATOM 700 C CA . LEU A 1 95 ? -10.719 -6.365 12.983 1.00 87.75 95 LEU A CA 1
ATOM 701 C C . LEU A 1 95 ? -10.552 -5.400 11.808 1.00 87.75 95 LEU A C 1
ATOM 703 O O . LEU A 1 95 ? -10.088 -4.280 12.000 1.00 87.75 95 LEU A O 1
ATOM 707 N N . SER A 1 96 ? -10.920 -5.832 10.603 1.00 79.62 96 SER A N 1
ATOM 708 C CA . SER A 1 96 ? -10.855 -5.011 9.392 1.00 79.62 96 SER A CA 1
ATOM 709 C C . SER A 1 96 ? -12.023 -4.025 9.293 1.00 79.62 96 SER A C 1
ATOM 711 O O . SER A 1 96 ? -11.971 -3.083 8.496 1.00 79.62 96 SER A O 1
ATOM 713 N N . ILE A 1 97 ? -13.062 -4.191 10.122 1.00 73.19 97 ILE A N 1
ATOM 714 C CA . ILE A 1 97 ? -14.153 -3.221 10.245 1.00 73.19 97 ILE A CA 1
ATOM 715 C C . ILE A 1 97 ? -13.575 -1.893 10.743 1.00 73.19 97 ILE A C 1
ATOM 717 O O . ILE A 1 97 ? -12.953 -1.816 11.799 1.00 73.19 97 ILE A O 1
ATOM 721 N N . GLY A 1 98 ? -13.802 -0.825 9.978 1.00 65.94 98 GLY A N 1
ATOM 722 C CA . GLY A 1 98 ? -13.260 0.500 10.282 1.00 65.94 98 GLY A CA 1
ATOM 723 C C . GLY A 1 98 ? -11.902 0.788 9.639 1.00 65.94 98 GLY A C 1
ATOM 724 O O . GLY A 1 98 ? -11.294 1.813 9.956 1.00 65.94 98 GLY A O 1
ATOM 725 N N . MET A 1 99 ? -11.428 -0.048 8.702 1.00 73.00 99 MET A N 1
ATOM 726 C CA . MET A 1 99 ? -10.403 0.397 7.759 1.00 73.00 99 MET A CA 1
ATOM 727 C C . MET A 1 99 ? -10.929 1.635 7.025 1.00 73.00 99 MET A C 1
ATOM 729 O O . MET A 1 99 ? -11.923 1.582 6.307 1.00 73.00 99 MET A O 1
ATOM 733 N N . THR A 1 100 ? -10.287 2.772 7.272 1.00 85.25 100 THR A N 1
ATOM 734 C CA . THR A 1 100 ? -10.656 4.047 6.661 1.00 85.25 100 THR A CA 1
ATOM 735 C C . THR A 1 100 ? -9.920 4.221 5.341 1.00 85.25 100 THR A C 1
ATOM 737 O O . THR A 1 100 ? -8.864 3.616 5.130 1.00 85.25 100 THR A O 1
ATOM 740 N N . ASP A 1 101 ? -10.408 5.127 4.498 1.00 90.94 101 ASP A N 1
ATOM 741 C CA . ASP A 1 101 ? -9.690 5.578 3.302 1.00 90.94 101 ASP A CA 1
ATOM 742 C C . ASP A 1 101 ? -8.254 5.991 3.654 1.00 90.94 101 ASP A C 1
ATOM 744 O O . ASP A 1 101 ? -7.313 5.625 2.960 1.00 90.94 101 ASP A O 1
ATOM 748 N N . THR A 1 102 ? -8.050 6.653 4.798 1.00 89.38 102 THR A N 1
ATOM 749 C CA . THR A 1 102 ? -6.718 7.016 5.300 1.00 89.38 102 THR A CA 1
ATOM 750 C C . THR A 1 102 ? -5.811 5.800 5.492 1.00 89.38 102 THR A C 1
ATOM 752 O O . THR A 1 102 ? -4.646 5.853 5.106 1.00 89.38 102 THR A O 1
ATOM 755 N N . HIS A 1 103 ? -6.315 4.702 6.067 1.00 88.44 103 HIS A N 1
ATOM 756 C CA . HIS A 1 103 ? -5.530 3.476 6.242 1.00 88.44 103 HIS A CA 1
ATOM 757 C C . HIS A 1 103 ? -5.192 2.828 4.895 1.00 88.44 103 HIS A C 1
ATOM 759 O O . HIS A 1 103 ? -4.039 2.468 4.666 1.00 88.44 103 HIS A O 1
ATOM 765 N N . LEU A 1 104 ? -6.166 2.734 3.987 1.00 90.69 104 LEU A N 1
ATOM 766 C CA . LEU A 1 104 ? -5.960 2.168 2.654 1.00 90.69 104 LEU A CA 1
ATOM 767 C C . LEU A 1 104 ? -4.932 2.979 1.843 1.00 90.69 104 LEU A C 1
ATOM 769 O O . LEU A 1 104 ? -4.009 2.419 1.251 1.00 90.69 104 LEU A O 1
ATOM 773 N N . LEU A 1 105 ? -5.053 4.306 1.857 1.00 95.75 105 LEU A N 1
ATOM 774 C CA . LEU A 1 105 ? -4.134 5.209 1.165 1.00 95.75 105 LEU A CA 1
ATOM 775 C C . LEU A 1 105 ? -2.736 5.208 1.794 1.00 95.75 105 LEU A C 1
ATOM 777 O O . LEU A 1 105 ? -1.745 5.302 1.068 1.00 95.75 105 LEU A O 1
ATOM 781 N N . ALA A 1 106 ? -2.635 5.061 3.118 1.00 92.94 106 ALA A N 1
ATOM 782 C CA . ALA A 1 106 ? -1.352 4.901 3.796 1.00 92.94 106 ALA A CA 1
ATOM 783 C C . ALA A 1 106 ? -0.643 3.610 3.358 1.00 92.94 106 ALA A C 1
ATOM 785 O O . ALA A 1 106 ? 0.545 3.656 3.046 1.00 92.94 106 ALA A O 1
ATOM 786 N N . GLN A 1 107 ? -1.375 2.495 3.245 1.00 93.12 107 GLN A N 1
ATOM 787 C CA . GLN A 1 107 ? -0.828 1.236 2.732 1.00 93.12 107 GLN A CA 1
ATOM 788 C C . GLN A 1 107 ? -0.339 1.376 1.287 1.00 93.12 107 GLN A C 1
ATOM 790 O O . GLN A 1 107 ? 0.775 0.971 0.965 1.00 93.12 107 GLN A O 1
ATOM 795 N N . LEU A 1 108 ? -1.107 2.031 0.413 1.00 97.38 108 LEU A N 1
ATOM 796 C CA . LEU A 1 108 ? -0.650 2.304 -0.951 1.00 97.38 108 LEU A CA 1
ATOM 797 C C . LEU A 1 108 ? 0.626 3.167 -0.977 1.00 97.38 108 LEU A C 1
ATOM 799 O O . LEU A 1 108 ? 1.575 2.861 -1.702 1.00 97.38 108 LEU A O 1
ATOM 803 N N . ALA A 1 109 ? 0.686 4.227 -0.167 1.00 97.50 109 ALA A N 1
ATOM 804 C CA . ALA A 1 109 ? 1.876 5.073 -0.054 1.00 97.50 109 ALA A CA 1
ATOM 805 C C . ALA A 1 109 ? 3.109 4.293 0.440 1.00 97.50 109 ALA A C 1
ATOM 807 O O . ALA A 1 109 ? 4.235 4.537 -0.010 1.00 97.50 109 ALA A O 1
ATOM 808 N N . GLU A 1 110 ? 2.899 3.330 1.331 1.00 95.50 110 GLU A N 1
ATOM 809 C CA . GLU A 1 110 ? 3.937 2.442 1.836 1.00 95.50 110 GLU A CA 1
ATOM 810 C C . GLU A 1 110 ? 4.511 1.544 0.732 1.00 95.50 110 GLU A C 1
ATOM 812 O O . GLU A 1 110 ? 5.732 1.483 0.566 1.00 95.50 110 GLU A O 1
ATOM 817 N N . GLN A 1 111 ? 3.651 0.929 -0.083 1.00 97.06 111 GLN A N 1
ATOM 818 C CA . GLN A 1 111 ? 4.082 0.067 -1.191 1.00 97.06 111 GLN A CA 1
ATOM 819 C C . GLN A 1 111 ? 4.775 0.860 -2.305 1.00 97.06 111 GLN A C 1
ATOM 821 O O . GLN A 1 111 ? 5.809 0.438 -2.826 1.00 97.06 111 GLN A O 1
ATOM 826 N N . ARG A 1 112 ? 4.301 2.075 -2.608 1.00 98.56 112 ARG A N 1
ATOM 827 C CA . ARG A 1 112 ? 5.006 3.009 -3.507 1.00 98.56 112 ARG A CA 1
ATOM 828 C C . ARG A 1 112 ? 6.414 3.325 -3.008 1.00 98.56 112 ARG A C 1
ATOM 830 O O . ARG A 1 112 ? 7.371 3.341 -3.783 1.00 98.56 112 ARG A O 1
ATOM 837 N N . THR A 1 113 ? 6.544 3.555 -1.702 1.00 98.00 113 THR A N 1
ATOM 838 C CA . THR A 1 113 ? 7.836 3.804 -1.058 1.00 98.00 113 THR A CA 1
ATOM 839 C C . THR A 1 113 ? 8.742 2.578 -1.145 1.00 98.00 113 THR A C 1
ATOM 841 O O . THR A 1 113 ? 9.925 2.727 -1.449 1.00 98.00 113 THR A O 1
ATOM 844 N N . HIS A 1 114 ? 8.204 1.374 -0.933 1.00 96.62 114 HIS A N 1
ATOM 845 C CA . HIS A 1 114 ? 8.951 0.120 -1.060 1.00 96.62 114 HIS A CA 1
ATOM 846 C C . HIS A 1 114 ? 9.502 -0.062 -2.479 1.00 96.62 114 HIS A C 1
ATOM 848 O O . HIS A 1 114 ? 10.707 -0.260 -2.630 1.00 96.62 114 HIS A O 1
ATOM 854 N N . VAL A 1 115 ? 8.690 0.138 -3.522 1.00 98.50 115 VAL A N 1
ATOM 855 C CA . VAL A 1 115 ? 9.160 0.098 -4.922 1.00 98.50 115 VAL A CA 1
ATOM 856 C C . VAL A 1 115 ? 10.364 1.023 -5.140 1.00 98.50 115 VAL A C 1
ATOM 858 O O . VAL A 1 115 ? 11.381 0.607 -5.700 1.00 98.50 115 VAL A O 1
ATOM 861 N N . LEU A 1 116 ? 10.290 2.268 -4.658 1.00 98.50 116 LEU A N 1
ATOM 862 C CA . LEU A 1 116 ? 11.387 3.234 -4.781 1.00 98.50 116 LEU A CA 1
ATOM 863 C C . LEU A 1 116 ? 12.629 2.820 -3.979 1.00 98.50 116 LEU A C 1
ATOM 865 O O . LEU A 1 116 ? 13.755 3.028 -4.433 1.00 98.50 116 LEU A O 1
ATOM 869 N N . GLN A 1 117 ? 12.448 2.219 -2.803 1.00 96.25 117 GLN A N 1
ATOM 870 C CA . GLN A 1 117 ? 13.545 1.686 -1.994 1.00 96.25 117 GLN A CA 1
ATOM 871 C C . GLN A 1 117 ? 14.248 0.519 -2.693 1.00 96.25 117 GLN A C 1
ATOM 873 O O . GLN A 1 117 ? 15.479 0.488 -2.707 1.00 96.25 117 GLN A O 1
ATOM 878 N N . ALA A 1 118 ? 13.496 -0.384 -3.328 1.00 97.19 118 ALA A N 1
ATOM 879 C CA . ALA A 1 118 ? 14.041 -1.560 -4.005 1.00 97.19 118 ALA A CA 1
ATOM 880 C C . ALA A 1 118 ? 15.014 -1.186 -5.139 1.00 97.19 118 ALA A C 1
ATOM 882 O O . ALA A 1 118 ? 16.044 -1.841 -5.328 1.00 97.19 118 ALA A O 1
ATOM 883 N N . VAL A 1 119 ? 14.748 -0.085 -5.848 1.00 97.56 119 VAL A N 1
ATOM 884 C CA . VAL A 1 119 ? 15.598 0.404 -6.951 1.00 97.56 119 VAL A CA 1
ATOM 885 C C . VAL A 1 119 ? 16.630 1.456 -6.528 1.00 97.56 119 VAL A C 1
ATOM 887 O O . VAL A 1 119 ? 17.517 1.811 -7.305 1.00 97.56 119 VAL A O 1
ATOM 890 N N . SER A 1 120 ? 16.553 1.952 -5.293 1.00 96.06 120 SER A N 1
ATOM 891 C CA . SER A 1 120 ? 17.420 3.024 -4.803 1.00 96.06 120 SER A 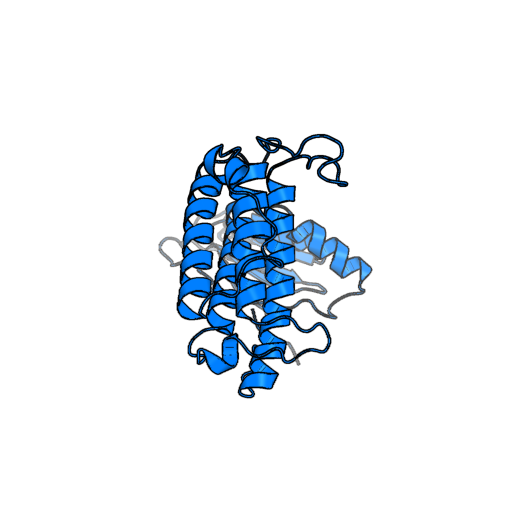CA 1
ATOM 892 C C . SER A 1 120 ? 18.899 2.621 -4.796 1.00 96.06 120 SER A C 1
ATOM 894 O O . SER A 1 120 ? 19.276 1.522 -4.372 1.00 96.06 120 SER A O 1
ATOM 896 N N . GLY A 1 121 ? 19.753 3.535 -5.263 1.00 95.81 121 GLY A N 1
ATOM 897 C CA . GLY A 1 121 ? 21.211 3.378 -5.269 1.00 95.81 121 GLY A CA 1
ATOM 898 C C . GLY A 1 121 ? 21.761 2.385 -6.298 1.00 95.81 121 GLY A C 1
ATOM 899 O O . GLY A 1 121 ? 22.967 2.138 -6.303 1.00 95.81 121 GLY A O 1
ATOM 900 N N . LEU A 1 122 ? 20.917 1.817 -7.165 1.00 97.69 122 LEU A N 1
ATOM 901 C CA . LEU A 1 122 ? 21.366 0.937 -8.240 1.00 97.69 122 LEU A CA 1
ATOM 902 C C . LEU A 1 122 ? 21.999 1.721 -9.391 1.00 97.69 122 LEU A C 1
ATOM 904 O O . LEU A 1 122 ? 21.690 2.882 -9.646 1.00 97.69 122 LEU A O 1
ATOM 908 N N . THR A 1 123 ? 22.904 1.055 -10.106 1.00 97.88 123 THR A N 1
ATOM 909 C CA . THR A 1 123 ? 23.500 1.609 -11.327 1.00 97.88 123 THR A CA 1
ATOM 910 C C . THR A 1 123 ? 22.558 1.440 -12.516 1.00 97.88 123 THR A C 1
ATOM 912 O O . THR A 1 123 ? 21.773 0.494 -12.568 1.00 97.88 123 THR A O 1
ATOM 915 N N . GLU A 1 124 ? 22.711 2.290 -13.529 1.00 97.56 124 GLU A N 1
ATOM 916 C CA . GLU A 1 124 ? 21.981 2.191 -14.802 1.00 97.56 124 GLU A CA 1
ATOM 917 C C . GLU A 1 124 ? 22.111 0.798 -15.448 1.00 97.56 124 GLU A C 1
ATOM 919 O O . GLU A 1 124 ? 21.130 0.206 -15.900 1.00 97.56 124 GLU A O 1
ATOM 924 N N . THR A 1 125 ? 23.314 0.213 -15.421 1.00 97.00 125 THR A N 1
ATOM 925 C CA . THR A 1 125 ? 23.566 -1.150 -15.918 1.00 97.00 125 THR A CA 1
ATOM 926 C C . THR A 1 125 ? 22.812 -2.213 -15.120 1.00 97.00 125 THR A C 1
ATOM 928 O O . THR A 1 125 ? 22.367 -3.205 -15.690 1.00 97.00 125 THR A O 1
ATOM 931 N N . ALA A 1 126 ? 22.675 -2.040 -13.804 1.00 97.31 126 ALA A N 1
ATOM 932 C CA . ALA A 1 126 ? 21.923 -2.976 -12.975 1.00 97.31 126 ALA A CA 1
ATOM 933 C C . ALA A 1 126 ? 20.419 -2.902 -13.275 1.00 97.31 126 ALA A C 1
ATOM 935 O O . ALA A 1 126 ? 19.794 -3.936 -13.491 1.00 97.31 126 ALA A O 1
ATOM 936 N N . MET A 1 127 ? 19.860 -1.691 -13.365 1.00 97.88 127 MET A N 1
ATOM 937 C CA . MET A 1 127 ? 18.425 -1.485 -13.601 1.00 97.88 127 MET A CA 1
ATOM 938 C C . MET A 1 127 ? 17.972 -1.913 -15.006 1.00 97.88 127 MET A C 1
ATOM 940 O O . MET A 1 127 ? 16.823 -2.314 -15.186 1.00 97.88 127 MET A O 1
ATOM 944 N N . SER A 1 128 ? 18.870 -1.859 -15.993 1.00 96.31 128 SER A N 1
ATOM 945 C CA . SER A 1 128 ? 18.609 -2.250 -17.388 1.00 96.31 128 SER A CA 1
ATOM 946 C C . SER A 1 128 ? 18.870 -3.731 -17.692 1.00 96.31 128 SER A C 1
ATOM 948 O O . SER A 1 128 ? 18.667 -4.174 -18.822 1.00 96.31 128 SER A O 1
ATOM 950 N N . ARG A 1 129 ? 19.314 -4.527 -16.712 1.00 96.44 129 ARG A N 1
ATOM 951 C CA . ARG A 1 129 ? 19.612 -5.949 -16.910 1.00 96.44 129 ARG A CA 1
ATOM 952 C C . ARG A 1 129 ? 18.404 -6.817 -16.565 1.00 96.44 129 ARG A C 1
ATOM 954 O O . ARG A 1 129 ? 17.924 -6.795 -15.437 1.00 96.44 129 ARG A O 1
ATOM 961 N N . ALA A 1 130 ? 17.982 -7.653 -17.509 1.00 97.00 130 ALA A N 1
ATOM 962 C CA . ALA A 1 130 ? 17.019 -8.714 -17.240 1.00 97.00 130 ALA A CA 1
ATOM 963 C C . ALA A 1 130 ? 17.693 -9.863 -16.473 1.00 97.00 130 ALA A C 1
ATOM 965 O O . ALA A 1 130 ? 18.689 -10.425 -16.934 1.00 97.00 130 ALA A O 1
ATOM 966 N N . LEU A 1 131 ? 17.164 -10.198 -15.294 1.00 96.44 131 LEU A N 1
ATOM 967 C CA . LEU A 1 131 ? 17.710 -11.243 -14.411 1.00 96.44 131 LEU A CA 1
ATOM 968 C C . LEU A 1 131 ? 16.783 -12.446 -14.227 1.00 96.44 131 LEU A C 1
ATOM 970 O O . LEU A 1 131 ? 17.192 -13.455 -13.656 1.00 96.44 131 LEU A O 1
ATOM 974 N N . THR A 1 132 ? 15.553 -12.360 -14.726 1.00 95.25 132 THR A N 1
ATOM 975 C CA . THR A 1 132 ? 14.555 -13.428 -14.651 1.00 95.25 132 THR A CA 1
ATOM 976 C C . THR A 1 132 ? 14.277 -14.001 -16.047 1.00 95.25 132 THR A C 1
ATOM 978 O O . THR A 1 132 ? 14.424 -13.286 -17.042 1.00 95.25 132 THR A O 1
ATOM 981 N N . PRO A 1 133 ? 13.852 -15.276 -16.170 1.00 96.38 133 PRO A N 1
ATOM 982 C CA . PRO A 1 133 ? 13.547 -15.889 -17.469 1.00 96.38 133 PRO A CA 1
ATOM 983 C C . PRO A 1 133 ? 12.456 -15.179 -18.280 1.00 96.38 133 PRO A C 1
ATOM 985 O O . PRO A 1 133 ? 12.425 -15.309 -19.499 1.00 96.38 133 PRO A O 1
ATOM 988 N N . SER A 1 134 ? 11.575 -14.422 -17.620 1.00 93.12 134 SER A N 1
ATOM 989 C CA . SER A 1 134 ? 10.557 -13.584 -18.263 1.00 93.12 134 SER A CA 1
ATOM 990 C C . SER A 1 134 ? 11.137 -12.387 -19.025 1.00 93.12 134 SER A C 1
ATOM 992 O O . SER A 1 134 ? 10.422 -11.777 -19.809 1.00 93.12 134 SER A O 1
ATOM 994 N N . GLY A 1 135 ? 12.416 -12.053 -18.826 1.00 94.81 135 GLY A N 1
ATOM 995 C CA . GLY A 1 135 ? 13.148 -11.116 -19.682 1.00 94.81 135 GLY A CA 1
ATOM 996 C C . GLY A 1 135 ? 12.911 -9.626 -19.416 1.00 94.81 135 GLY A C 1
ATOM 997 O O . GLY A 1 135 ? 13.484 -8.810 -20.132 1.00 94.81 135 GLY A O 1
ATOM 998 N N . TRP A 1 136 ? 12.121 -9.260 -18.405 1.00 96.19 136 TRP A N 1
ATOM 999 C CA . TRP A 1 136 ? 11.875 -7.861 -18.049 1.00 96.19 136 TRP A CA 1
ATOM 1000 C C . TRP A 1 136 ? 13.033 -7.233 -17.258 1.00 96.19 136 TRP A C 1
ATOM 1002 O O . TRP A 1 136 ? 13.765 -7.920 -16.538 1.00 96.19 136 TRP A O 1
ATOM 1012 N N . THR A 1 137 ? 13.177 -5.911 -17.370 1.00 97.19 137 THR A N 1
ATOM 1013 C CA . THR A 1 137 ? 14.130 -5.090 -16.601 1.00 97.19 137 THR A CA 1
ATOM 1014 C C . THR A 1 137 ? 13.427 -4.290 -15.500 1.00 97.19 137 THR A C 1
ATOM 1016 O O . THR A 1 137 ? 12.226 -4.026 -15.583 1.00 97.19 137 THR A O 1
ATOM 1019 N N . MET A 1 138 ? 14.165 -3.839 -14.475 1.00 97.75 138 MET A N 1
ATOM 1020 C CA . MET A 1 138 ? 13.586 -2.965 -13.439 1.00 97.75 138 MET A CA 1
ATOM 1021 C C . MET A 1 138 ? 13.027 -1.669 -14.040 1.00 97.75 138 MET A C 1
ATOM 1023 O O . MET A 1 138 ? 12.010 -1.170 -13.572 1.00 97.75 138 MET A O 1
ATOM 1027 N N . THR A 1 139 ? 13.658 -1.138 -15.095 1.00 97.81 139 THR A N 1
ATOM 1028 C CA . THR A 1 139 ? 13.158 0.055 -15.794 1.00 97.81 139 THR A CA 1
ATOM 1029 C C . THR A 1 139 ? 11.830 -0.198 -16.506 1.00 97.81 139 THR A C 1
ATOM 1031 O O . THR A 1 139 ? 10.932 0.624 -16.385 1.00 97.81 139 THR A O 1
ATOM 1034 N N . GLN A 1 140 ? 11.654 -1.346 -17.167 1.00 97.56 140 GLN A N 1
ATOM 1035 C CA . GLN A 1 140 ? 10.371 -1.721 -17.777 1.00 97.56 140 GLN A CA 1
ATOM 1036 C C . GLN A 1 140 ? 9.272 -1.930 -16.729 1.00 97.56 140 GLN A C 1
ATOM 1038 O O . GLN A 1 140 ? 8.144 -1.498 -16.932 1.00 97.56 140 GLN A O 1
ATOM 1043 N N . LEU A 1 141 ? 9.599 -2.529 -15.580 1.00 98.12 141 LEU A N 1
ATOM 1044 C CA . LEU A 1 141 ? 8.636 -2.683 -14.488 1.00 98.12 141 LEU A CA 1
ATOM 1045 C C . LEU A 1 141 ? 8.211 -1.318 -13.913 1.00 98.12 141 LEU A C 1
ATOM 1047 O O . LEU A 1 141 ? 7.033 -1.115 -13.634 1.00 98.12 141 LEU A O 1
ATOM 1051 N N . LEU A 1 142 ? 9.130 -0.354 -13.788 1.00 98.38 142 LEU A N 1
ATOM 1052 C CA . LEU A 1 142 ? 8.772 1.014 -13.392 1.00 98.38 142 LEU A CA 1
ATOM 1053 C C . LEU A 1 142 ? 7.904 1.726 -14.443 1.00 98.38 142 LEU A C 1
ATOM 1055 O O . LEU A 1 142 ? 7.003 2.465 -14.055 1.00 98.38 142 LEU A O 1
ATOM 1059 N N . ASN A 1 143 ? 8.123 1.490 -15.743 1.00 97.75 143 ASN A N 1
ATOM 1060 C CA . ASN A 1 143 ? 7.224 1.991 -16.791 1.00 97.75 143 ASN A CA 1
ATOM 1061 C C . ASN A 1 143 ? 5.808 1.437 -16.602 1.00 97.75 143 ASN A C 1
ATOM 1063 O O . ASN A 1 143 ? 4.847 2.199 -16.628 1.00 97.75 143 ASN A O 1
ATOM 1067 N N . HIS A 1 144 ? 5.695 0.127 -16.374 1.00 98.19 144 HIS A N 1
ATOM 1068 C CA . HIS A 1 144 ? 4.421 -0.531 -16.115 1.00 98.19 144 HIS A CA 1
ATOM 1069 C C . HIS A 1 144 ? 3.697 0.093 -14.914 1.00 98.19 144 HIS A C 1
ATOM 1071 O O . HIS A 1 144 ? 2.559 0.541 -15.041 1.00 98.19 144 HIS A O 1
ATOM 1077 N N . LEU A 1 145 ? 4.379 0.223 -13.770 1.00 98.56 145 LEU A N 1
ATOM 1078 C CA . LEU A 1 145 ? 3.790 0.849 -12.584 1.00 98.56 145 LEU A CA 1
ATOM 1079 C C . LEU A 1 145 ? 3.378 2.307 -12.828 1.00 98.56 145 LEU A C 1
ATOM 1081 O O . LEU A 1 145 ? 2.341 2.741 -12.337 1.00 98.56 145 LEU A O 1
ATOM 1085 N N . ALA A 1 146 ? 4.152 3.069 -13.599 1.00 98.38 146 ALA A N 1
ATOM 1086 C CA . ALA A 1 146 ? 3.813 4.454 -13.909 1.00 98.38 146 ALA A CA 1
ATOM 1087 C C . ALA A 1 146 ? 2.584 4.569 -14.827 1.00 98.38 146 ALA A C 1
ATOM 1089 O O . ALA A 1 146 ? 1.680 5.356 -14.551 1.00 98.38 146 ALA A O 1
ATOM 1090 N N . PHE A 1 147 ? 2.539 3.804 -15.917 1.00 98.19 147 PHE A N 1
ATOM 1091 C CA . PHE A 1 147 ? 1.563 4.025 -16.986 1.00 98.19 147 PHE A CA 1
ATOM 1092 C C . PHE A 1 147 ? 0.338 3.119 -16.885 1.00 98.19 147 PHE A C 1
ATOM 1094 O O . PHE A 1 147 ? -0.789 3.610 -16.951 1.00 98.19 147 PHE A O 1
ATOM 1101 N N . ASP A 1 148 ? 0.544 1.823 -16.664 1.00 97.62 148 ASP A N 1
ATOM 1102 C CA . ASP A 1 148 ? -0.540 0.836 -16.627 1.00 97.62 148 ASP A CA 1
ATOM 1103 C C . ASP A 1 148 ? -1.208 0.765 -15.249 1.00 97.62 148 ASP A C 1
ATOM 1105 O O . ASP A 1 148 ? -2.330 0.274 -15.137 1.00 97.62 148 ASP A O 1
ATOM 1109 N N . VAL A 1 149 ? -0.528 1.254 -14.203 1.00 98.44 149 VAL A N 1
ATOM 1110 C CA . VAL A 1 149 ? -1.040 1.212 -12.829 1.00 98.44 149 VAL A CA 1
ATOM 1111 C C . VAL A 1 149 ? -1.420 2.605 -12.325 1.00 98.44 149 VAL A C 1
ATOM 1113 O O . VAL A 1 149 ? -2.606 2.886 -12.168 1.00 98.44 149 VAL A O 1
ATOM 1116 N N . GLU A 1 150 ? -0.462 3.506 -12.098 1.00 98.56 150 GLU A N 1
ATOM 1117 C CA . GLU A 1 150 ? -0.740 4.841 -11.544 1.00 98.56 150 GLU A CA 1
ATOM 1118 C C . GLU A 1 150 ? -1.609 5.694 -12.484 1.00 98.56 150 GLU A C 1
ATOM 1120 O O . GLU A 1 150 ? -2.698 6.144 -12.109 1.00 98.56 150 GLU A O 1
ATOM 1125 N N . ALA A 1 151 ? -1.153 5.898 -13.724 1.00 98.44 151 ALA A N 1
ATOM 1126 C CA . ALA A 1 151 ? -1.851 6.753 -14.678 1.00 98.44 151 ALA A CA 1
ATOM 1127 C C . ALA A 1 151 ? -3.183 6.141 -15.139 1.00 98.44 151 ALA A C 1
ATOM 1129 O O . ALA A 1 151 ? -4.201 6.838 -15.164 1.00 98.44 151 ALA A O 1
ATOM 1130 N N . PHE A 1 152 ? -3.205 4.849 -15.480 1.00 98.25 152 PHE A N 1
ATOM 1131 C CA . PHE A 1 152 ? -4.416 4.186 -15.961 1.00 98.25 152 PHE A CA 1
ATOM 1132 C C . PHE A 1 152 ? -5.487 4.051 -14.874 1.00 98.25 152 PHE A C 1
ATOM 1134 O O . PHE A 1 152 ? -6.595 4.561 -15.049 1.00 98.25 152 PHE A O 1
ATOM 1141 N N . TRP A 1 153 ? -5.190 3.407 -13.741 1.00 98.56 153 TRP A N 1
ATOM 1142 C CA . TRP A 1 153 ? -6.226 3.144 -12.740 1.00 98.56 153 TRP A CA 1
ATOM 1143 C C . TRP A 1 153 ? -6.640 4.408 -11.992 1.00 98.56 153 TRP A C 1
ATOM 1145 O O . TRP A 1 153 ? -7.831 4.651 -11.802 1.00 98.56 153 TRP A O 1
ATOM 1155 N N . ILE A 1 154 ? -5.689 5.248 -11.581 1.00 98.62 154 ILE A N 1
ATOM 1156 C CA . ILE A 1 154 ? -6.030 6.403 -10.747 1.00 98.62 154 ILE A CA 1
ATOM 1157 C C . ILE A 1 154 ? -6.332 7.627 -11.604 1.00 98.62 154 ILE A C 1
ATOM 1159 O O . ILE A 1 154 ? -7.421 8.183 -11.495 1.00 98.62 154 ILE A O 1
ATOM 1163 N N . SER A 1 155 ? -5.415 8.080 -12.460 1.00 98.56 155 SER A N 1
ATOM 1164 C CA . SER A 1 155 ? -5.654 9.326 -13.204 1.00 98.56 155 SER A CA 1
ATOM 1165 C C . SER A 1 155 ? -6.757 9.185 -14.261 1.00 98.56 155 SER A C 1
ATOM 1167 O O . SER A 1 155 ? -7.628 10.054 -14.343 1.00 98.56 155 SER A O 1
ATOM 1169 N N . ALA A 1 156 ? -6.768 8.095 -15.032 1.00 98.44 156 ALA A N 1
ATOM 1170 C CA . ALA A 1 156 ? -7.769 7.866 -16.071 1.00 98.44 156 ALA A CA 1
ATOM 1171 C C . ALA A 1 156 ? -9.065 7.246 -15.520 1.00 98.44 156 ALA A C 1
ATOM 1173 O O . ALA A 1 156 ? -10.101 7.895 -15.604 1.00 98.44 156 ALA A O 1
ATOM 1174 N N . VAL A 1 157 ? -9.042 6.040 -14.942 1.00 98.38 157 VAL A N 1
ATOM 1175 C CA . VAL A 1 157 ? -10.261 5.326 -14.504 1.00 98.38 157 VAL A CA 1
ATOM 1176 C C . VAL A 1 157 ? -10.959 6.040 -13.345 1.00 98.38 157 VAL A C 1
ATOM 1178 O O . VAL A 1 157 ? -12.104 6.480 -13.489 1.00 98.38 157 VAL A O 1
ATOM 1181 N N . LEU A 1 158 ? -10.279 6.224 -12.210 1.00 98.56 158 LEU A N 1
ATOM 1182 C CA . LEU A 1 158 ? -10.877 6.896 -11.054 1.00 98.56 158 LEU A CA 1
ATOM 1183 C C . LEU A 1 158 ? -11.106 8.388 -11.329 1.00 98.56 158 LEU A C 1
ATOM 1185 O O . LEU A 1 158 ? -1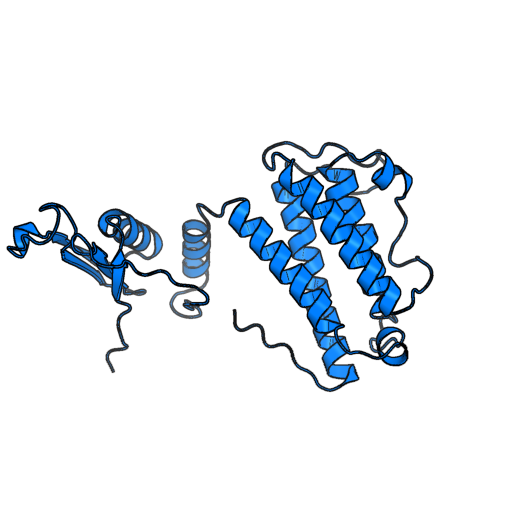2.209 8.897 -11.140 1.00 98.56 158 LEU A O 1
ATOM 1189 N N . GLY A 1 159 ? -10.070 9.084 -11.799 1.00 97.88 159 GLY A N 1
ATOM 1190 C CA . GLY A 1 159 ? -10.052 10.537 -11.947 1.00 97.88 159 GLY A CA 1
ATOM 1191 C C . GLY A 1 159 ? -10.756 11.068 -13.191 1.00 97.88 159 GLY A C 1
ATOM 1192 O O . GLY A 1 159 ? -11.213 12.214 -13.180 1.00 97.88 159 GLY A O 1
ATOM 1193 N N . GLY A 1 160 ? -10.881 10.270 -14.252 1.00 97.94 160 GLY A N 1
ATOM 1194 C CA . GLY A 1 160 ? -11.427 10.718 -15.532 1.00 97.94 160 GLY A CA 1
ATOM 1195 C C . GLY A 1 160 ? -10.609 11.834 -16.188 1.00 97.94 160 GLY A C 1
ATOM 1196 O O . GLY A 1 160 ? -11.196 12.658 -16.890 1.00 97.94 160 GLY A O 1
ATOM 1197 N N . ASP A 1 161 ? -9.298 11.929 -15.922 1.00 97.00 161 ASP A N 1
ATOM 1198 C CA . ASP A 1 161 ? -8.435 12.982 -16.474 1.00 97.00 161 ASP A CA 1
ATOM 1199 C C . ASP A 1 161 ? -8.284 12.809 -17.997 1.00 97.00 161 ASP A C 1
ATOM 1201 O O . ASP A 1 161 ? -7.663 11.840 -18.448 1.00 97.00 161 ASP A O 1
ATOM 1205 N N . PRO A 1 162 ? -8.784 13.755 -18.819 1.00 96.12 162 PRO A N 1
ATOM 1206 C CA . PRO A 1 162 ? -8.677 13.667 -20.273 1.00 96.12 162 PRO A CA 1
ATOM 1207 C C . PRO A 1 162 ? -7.231 13.610 -20.776 1.00 96.12 162 PRO A C 1
ATOM 1209 O O . PRO A 1 162 ? -6.978 13.028 -21.829 1.00 96.12 162 PRO A O 1
ATOM 1212 N N . THR A 1 163 ? -6.288 14.208 -20.044 1.00 95.19 163 THR A N 1
ATOM 1213 C CA . THR A 1 163 ? -4.865 14.199 -20.403 1.00 95.19 163 THR A CA 1
ATOM 1214 C C . THR A 1 163 ? -4.273 12.812 -20.200 1.00 95.19 163 THR A C 1
ATOM 1216 O O . THR A 1 163 ? -3.593 12.311 -21.092 1.00 95.19 163 THR A O 1
ATOM 1219 N N . ALA A 1 164 ? -4.573 12.173 -19.064 1.00 95.69 164 ALA A N 1
ATOM 1220 C CA . ALA A 1 164 ? -4.150 10.804 -18.784 1.00 95.69 164 ALA A CA 1
ATOM 1221 C C . ALA A 1 164 ? -4.777 9.818 -19.780 1.00 95.69 164 ALA A C 1
ATOM 1223 O O . ALA A 1 164 ? -4.058 9.023 -20.376 1.00 95.69 164 ALA A O 1
ATOM 1224 N N . ILE A 1 165 ? -6.086 9.939 -20.038 1.00 97.31 165 ILE A N 1
ATOM 1225 C CA . ILE A 1 165 ? -6.816 9.098 -21.003 1.00 97.31 165 ILE A CA 1
ATOM 1226 C C . ILE A 1 165 ? -6.200 9.201 -22.406 1.00 97.31 165 ILE A C 1
ATOM 1228 O O . ILE A 1 165 ? -5.999 8.190 -23.073 1.00 97.31 165 ILE A O 1
ATOM 1232 N N . ALA A 1 166 ? -5.872 10.413 -22.863 1.00 96.50 166 ALA A N 1
ATOM 1233 C CA . ALA A 1 166 ? -5.268 10.620 -24.179 1.00 96.50 166 ALA A CA 1
ATOM 1234 C C . ALA A 1 166 ? -3.814 10.122 -24.279 1.00 96.50 166 ALA A C 1
ATOM 1236 O O . ALA A 1 166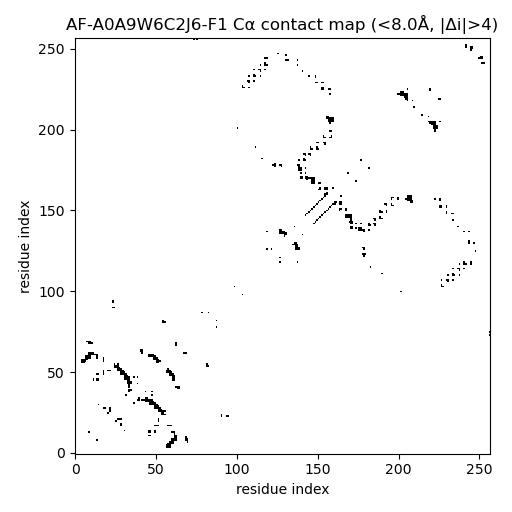 ? -3.321 9.917 -25.387 1.00 96.50 166 ALA A O 1
ATOM 1237 N N . ALA A 1 167 ? -3.130 9.958 -23.146 1.00 94.62 167 ALA A N 1
ATOM 1238 C CA . ALA A 1 167 ? -1.740 9.522 -23.067 1.00 94.62 167 ALA A CA 1
ATOM 1239 C C . ALA A 1 167 ? -1.584 8.019 -22.774 1.00 94.62 167 ALA A C 1
ATOM 1241 O O . ALA A 1 167 ? -0.449 7.555 -22.649 1.00 94.62 167 ALA A O 1
ATOM 1242 N N . LEU A 1 168 ? -2.684 7.262 -22.658 1.00 93.50 168 LEU A N 1
ATOM 1243 C CA . LEU A 1 168 ? -2.640 5.829 -22.367 1.00 93.50 168 LEU A CA 1
ATOM 1244 C C . LEU A 1 168 ? -1.859 5.064 -23.437 1.00 93.50 168 LEU A C 1
ATOM 1246 O O . LEU A 1 168 ? -2.085 5.212 -24.639 1.00 93.50 168 LEU A O 1
ATOM 1250 N N . HIS A 1 169 ? -0.942 4.229 -22.970 1.00 94.56 169 HIS A N 1
ATOM 1251 C CA . HIS A 1 169 ? -0.126 3.333 -23.771 1.00 94.56 169 HIS A CA 1
ATOM 1252 C C . HIS A 1 169 ? 0.374 2.196 -22.874 1.00 94.56 169 HIS A C 1
ATOM 1254 O O . HIS A 1 169 ? 0.361 2.334 -21.655 1.00 94.56 169 HIS A O 1
ATOM 1260 N N . ASP A 1 170 ? 0.802 1.093 -23.487 1.00 95.12 170 ASP A N 1
ATOM 1261 C CA . ASP A 1 170 ? 1.314 -0.084 -22.779 1.00 95.12 170 ASP A CA 1
ATOM 1262 C C . ASP A 1 170 ? 2.700 0.210 -22.184 1.00 95.12 170 ASP A C 1
ATOM 1264 O O . ASP A 1 170 ? 3.683 0.362 -22.916 1.00 95.12 170 ASP A O 1
ATOM 1268 N N . GLY A 1 171 ? 2.768 0.282 -20.854 1.00 95.00 171 GLY A N 1
ATOM 1269 C CA . GLY A 1 171 ? 3.991 0.551 -20.109 1.00 95.00 171 GLY A CA 1
ATOM 1270 C C . GLY A 1 171 ? 5.048 -0.548 -20.240 1.00 95.00 171 GLY A C 1
ATOM 1271 O O . GLY A 1 171 ? 6.244 -0.240 -20.232 1.00 95.00 171 GLY A O 1
ATOM 1272 N N . TRP A 1 172 ? 4.654 -1.810 -20.434 1.00 94.50 172 TRP A N 1
ATOM 1273 C CA . TRP A 1 172 ? 5.592 -2.902 -20.715 1.00 94.50 172 TRP A CA 1
ATOM 1274 C C . TRP A 1 172 ? 6.215 -2.786 -22.105 1.00 94.50 172 TRP A C 1
ATOM 1276 O O . TRP A 1 172 ? 7.393 -3.114 -22.283 1.00 94.50 172 TRP A O 1
ATOM 1286 N N . ALA A 1 173 ? 5.434 -2.324 -23.083 1.00 93.38 173 ALA A N 1
ATOM 1287 C CA . ALA A 1 173 ? 5.884 -2.122 -24.459 1.00 93.38 173 ALA A CA 1
ATOM 1288 C C . ALA A 1 173 ? 6.601 -0.778 -24.686 1.00 93.38 173 ALA A C 1
ATOM 1290 O O . ALA A 1 173 ? 7.158 -0.563 -25.766 1.00 93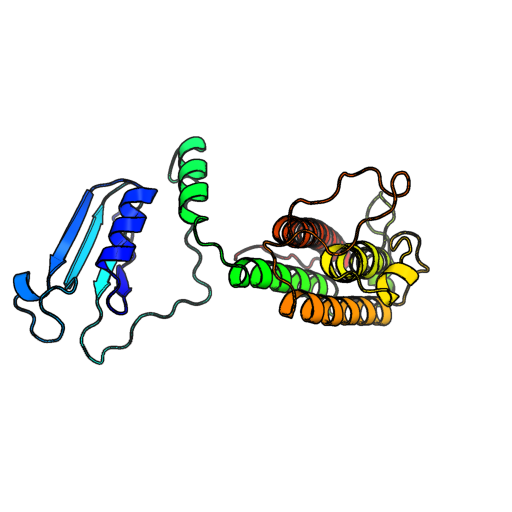.38 173 ALA A O 1
ATOM 1291 N N . SER A 1 174 ? 6.606 0.118 -23.695 1.00 90.88 174 SER A N 1
ATOM 1292 C CA . SER A 1 174 ? 7.295 1.407 -23.767 1.00 90.88 174 SER A CA 1
ATOM 1293 C C . SER A 1 174 ? 8.799 1.273 -23.987 1.00 90.88 174 SER A C 1
ATOM 1295 O O . SER A 1 174 ? 9.457 0.362 -23.477 1.00 90.88 174 SER A O 1
ATOM 1297 N N . GLU A 1 175 ? 9.358 2.255 -24.700 1.00 89.19 175 GLU A N 1
ATOM 1298 C CA . GLU A 1 175 ? 10.801 2.372 -24.907 1.00 89.19 175 GLU A CA 1
ATOM 1299 C C . GLU A 1 175 ? 11.557 2.334 -23.562 1.00 89.19 175 GLU A C 1
ATOM 1301 O O . GLU A 1 175 ? 11.143 2.995 -22.597 1.00 89.19 175 GLU A O 1
ATOM 1306 N N . PRO A 1 176 ? 12.673 1.586 -23.466 1.00 82.00 176 PRO A N 1
ATOM 1307 C CA . PRO A 1 176 ? 13.447 1.514 -22.238 1.00 82.00 176 PRO A CA 1
ATOM 1308 C C . PRO A 1 176 ? 13.956 2.894 -21.811 1.00 82.00 176 PRO A C 1
ATOM 1310 O O . PRO A 1 176 ? 14.721 3.547 -22.523 1.00 82.00 176 PRO A O 1
ATOM 1313 N N . MET A 1 177 ? 13.564 3.318 -20.612 1.00 93.62 177 MET A N 1
ATOM 1314 C CA . MET A 1 177 ? 14.091 4.528 -19.987 1.00 93.62 177 MET A CA 1
ATOM 1315 C C . MET A 1 177 ? 15.426 4.254 -19.287 1.00 93.62 177 MET A C 1
ATOM 1317 O O . MET A 1 177 ? 15.724 3.117 -18.903 1.00 93.62 177 MET A O 1
ATOM 1321 N N . SER A 1 178 ? 16.213 5.316 -19.073 1.00 97.00 178 SER A N 1
ATOM 1322 C CA . SER A 1 178 ? 17.267 5.279 -18.055 1.00 97.00 178 SER A CA 1
ATOM 1323 C C . SER A 1 178 ? 16.636 4.994 -16.686 1.00 97.00 178 SER A C 1
ATOM 1325 O O . SER A 1 178 ? 15.481 5.345 -16.445 1.00 97.00 178 SER A O 1
ATOM 1327 N N . GLY A 1 179 ? 17.370 4.366 -15.774 1.00 97.19 179 GLY A N 1
ATOM 1328 C CA . GLY A 1 179 ? 16.923 4.124 -14.406 1.00 97.19 179 GLY A CA 1
ATOM 1329 C C . GLY A 1 179 ? 16.544 5.416 -13.690 1.00 97.19 179 GLY A C 1
ATOM 1330 O O . GLY A 1 179 ? 15.488 5.489 -13.062 1.00 97.19 179 GLY A O 1
ATOM 1331 N N . THR A 1 180 ? 17.351 6.463 -13.870 1.00 97.31 180 THR A N 1
ATOM 1332 C CA . THR A 1 180 ? 17.057 7.806 -13.355 1.00 97.31 180 THR A CA 1
ATOM 1333 C C . THR A 1 180 ? 15.731 8.361 -13.895 1.00 97.31 180 THR A C 1
ATOM 1335 O O . THR A 1 180 ? 14.924 8.884 -13.123 1.00 97.31 180 THR A O 1
ATOM 1338 N N . ASP A 1 181 ? 15.471 8.234 -15.199 1.00 98.06 181 ASP A N 1
ATOM 1339 C CA . ASP A 1 181 ? 14.214 8.698 -15.795 1.00 98.06 181 ASP A CA 1
ATOM 1340 C C . ASP A 1 181 ? 13.019 7.846 -15.379 1.00 98.06 181 ASP A C 1
ATOM 1342 O O . ASP A 1 181 ? 11.970 8.407 -15.074 1.00 98.06 181 ASP A O 1
ATOM 1346 N N . ALA A 1 182 ? 13.177 6.524 -15.302 1.00 97.94 182 ALA A N 1
ATOM 1347 C CA . ALA A 1 182 ? 12.119 5.614 -14.879 1.00 97.94 182 ALA A CA 1
ATOM 1348 C C . ALA A 1 182 ? 11.652 5.921 -13.448 1.00 97.94 182 ALA A C 1
ATOM 1350 O O . ALA A 1 182 ? 10.454 6.038 -13.198 1.00 97.94 182 ALA A O 1
ATOM 1351 N N . ILE A 1 183 ? 12.592 6.152 -12.521 1.00 98.56 183 ILE A N 1
ATOM 1352 C CA . ILE A 1 183 ? 12.280 6.579 -11.149 1.00 98.56 183 ILE A CA 1
ATOM 1353 C C . ILE A 1 183 ? 11.565 7.933 -11.156 1.00 98.56 183 ILE A C 1
ATOM 1355 O O . ILE A 1 183 ? 10.539 8.092 -10.496 1.00 98.56 183 ILE A O 1
ATOM 1359 N N . ARG A 1 184 ? 12.087 8.909 -11.910 1.00 98.50 184 ARG A N 1
ATOM 1360 C CA . ARG A 1 184 ? 11.505 10.254 -11.990 1.00 98.50 184 ARG A CA 1
ATOM 1361 C C . ARG A 1 184 ? 10.075 10.220 -12.531 1.00 98.50 184 ARG A C 1
ATOM 1363 O O . ARG A 1 184 ? 9.218 10.913 -11.993 1.00 98.50 184 ARG A O 1
ATOM 1370 N N . VAL A 1 185 ? 9.819 9.452 -13.588 1.00 98.19 185 VAL A N 1
ATOM 1371 C CA . VAL A 1 185 ? 8.487 9.314 -14.192 1.00 98.19 185 VAL A CA 1
ATOM 1372 C C . VAL A 1 185 ? 7.530 8.627 -13.225 1.00 98.19 185 VAL A C 1
ATOM 1374 O O . VAL A 1 185 ? 6.450 9.153 -12.982 1.00 98.19 185 VAL A O 1
ATOM 1377 N N . TYR A 1 186 ? 7.943 7.533 -12.585 1.00 98.69 186 TYR A N 1
ATOM 1378 C CA . TYR A 1 186 ? 7.106 6.871 -11.586 1.00 98.69 186 TYR A CA 1
ATOM 1379 C C . TYR A 1 186 ? 6.750 7.804 -10.415 1.00 98.69 186 TYR A C 1
ATOM 1381 O O . TYR A 1 186 ? 5.590 7.896 -10.023 1.00 98.69 186 TYR A O 1
ATOM 1389 N N . GLN A 1 187 ? 7.707 8.592 -9.912 1.00 98.81 187 GLN A N 1
ATOM 1390 C CA . GLN A 1 187 ? 7.444 9.611 -8.886 1.00 98.81 187 GLN A CA 1
ATOM 1391 C C . GLN A 1 187 ? 6.466 10.701 -9.351 1.00 98.81 187 GLN A C 1
ATOM 1393 O O . GLN A 1 187 ? 5.663 11.185 -8.552 1.00 98.81 187 GLN A O 1
ATOM 1398 N N . GLN A 1 188 ? 6.526 11.103 -10.624 1.00 98.56 188 GLN A N 1
ATOM 1399 C CA . GLN A 1 188 ? 5.598 12.081 -11.199 1.00 98.56 188 GLN A CA 1
ATOM 1400 C C . GLN A 1 188 ? 4.173 11.528 -11.277 1.00 98.56 188 GLN A C 1
ATOM 1402 O O . GLN A 1 188 ? 3.232 12.239 -10.920 1.00 98.56 188 GLN A O 1
ATOM 1407 N N . GLU A 1 189 ? 4.014 10.269 -11.686 1.00 98.50 189 GLU A N 1
ATOM 1408 C CA . GLU A 1 189 ? 2.702 9.620 -11.725 1.00 98.50 189 GLU A CA 1
ATOM 1409 C C . GLU A 1 189 ? 2.147 9.370 -10.317 1.00 98.50 189 GLU A C 1
ATOM 1411 O O . GLU A 1 189 ? 0.975 9.655 -10.089 1.00 98.50 189 GLU A O 1
ATOM 1416 N N . ILE A 1 190 ? 2.982 8.998 -9.333 1.00 98.81 190 ILE A N 1
ATOM 1417 C CA . ILE A 1 190 ? 2.580 8.945 -7.913 1.00 98.81 190 ILE A CA 1
ATOM 1418 C C . ILE A 1 190 ? 2.057 10.304 -7.432 1.00 98.81 190 ILE A C 1
ATOM 1420 O O . ILE A 1 190 ? 1.055 10.371 -6.718 1.00 98.81 190 ILE A O 1
ATOM 1424 N N . ALA A 1 191 ? 2.741 11.400 -7.772 1.00 98.62 191 ALA A N 1
ATOM 1425 C CA . ALA A 1 191 ? 2.319 12.733 -7.349 1.00 98.62 191 ALA A CA 1
ATOM 1426 C C . ALA A 1 191 ? 0.955 13.097 -7.957 1.00 98.62 191 ALA A C 1
ATOM 1428 O O . ALA A 1 191 ? 0.049 13.503 -7.229 1.00 98.62 191 ALA A O 1
ATOM 1429 N N . ARG A 1 192 ? 0.779 12.868 -9.265 1.00 98.19 192 ARG A N 1
ATOM 1430 C CA . ARG A 1 192 ? -0.489 13.115 -9.964 1.00 98.19 192 ARG A CA 1
ATOM 1431 C C . ARG A 1 192 ? -1.619 12.253 -9.408 1.00 98.19 192 ARG A C 1
ATOM 1433 O O . ARG A 1 192 ? -2.706 12.755 -9.136 1.00 98.19 192 ARG A O 1
ATOM 1440 N N . SER A 1 193 ? -1.374 10.963 -9.216 1.00 98.25 193 SER A N 1
ATOM 1441 C CA . SER A 1 193 ? -2.380 10.039 -8.701 1.00 98.25 193 SER A CA 1
ATOM 1442 C C . SER A 1 193 ? -2.757 10.365 -7.253 1.00 98.25 193 SER A C 1
ATOM 1444 O O . SER A 1 193 ? -3.925 10.282 -6.885 1.00 98.25 193 SER A O 1
ATOM 1446 N N . THR A 1 194 ? -1.810 10.839 -6.442 1.00 98.44 194 THR A N 1
ATOM 1447 C CA . THR A 1 194 ? -2.079 11.332 -5.081 1.00 98.44 194 THR A CA 1
ATOM 1448 C C . THR A 1 194 ? -2.986 12.565 -5.085 1.00 98.44 194 THR A C 1
ATOM 1450 O O . THR A 1 194 ? -3.899 12.646 -4.264 1.00 98.44 194 THR A O 1
ATOM 1453 N N . GLU A 1 195 ? -2.791 13.503 -6.017 1.00 98.12 195 GLU A N 1
ATOM 1454 C CA . GLU A 1 195 ? -3.682 14.663 -6.175 1.00 98.12 195 GLU A CA 1
ATOM 1455 C C . GLU A 1 195 ? -5.109 14.250 -6.562 1.00 98.12 195 GLU A C 1
ATOM 1457 O O . GLU A 1 195 ? -6.071 14.816 -6.041 1.00 98.12 195 GLU A O 1
ATOM 1462 N N . VAL A 1 196 ? -5.253 13.241 -7.427 1.00 98.19 196 VAL A N 1
ATOM 1463 C CA . VAL A 1 196 ? -6.560 12.680 -7.806 1.00 98.19 196 VAL A CA 1
ATOM 1464 C C . VAL A 1 196 ? -7.239 12.012 -6.611 1.00 98.19 196 VAL A C 1
ATOM 1466 O O . VAL A 1 196 ? -8.407 12.289 -6.338 1.00 98.19 196 VAL A O 1
ATOM 1469 N N . LEU A 1 197 ? -6.515 11.173 -5.865 1.00 98.00 197 LEU A N 1
ATOM 1470 C CA . LEU A 1 197 ? -7.047 10.479 -4.687 1.00 98.00 197 LEU A CA 1
ATOM 1471 C C . LEU A 1 197 ? -7.521 11.465 -3.615 1.00 98.00 197 LEU A C 1
ATOM 1473 O O . LEU A 1 197 ? -8.597 11.283 -3.057 1.00 98.00 197 LEU A O 1
ATOM 1477 N N . ALA A 1 198 ? -6.778 12.552 -3.386 1.00 96.81 198 ALA A N 1
ATOM 1478 C CA . ALA A 1 198 ? -7.145 13.584 -2.415 1.00 96.81 198 ALA A CA 1
ATOM 1479 C C . ALA A 1 198 ? -8.457 14.325 -2.749 1.00 96.81 198 ALA A C 1
ATOM 1481 O O . ALA A 1 198 ? -9.031 14.976 -1.877 1.00 96.81 198 ALA A O 1
ATOM 1482 N N . GLN A 1 199 ? -8.918 14.261 -4.002 1.00 96.06 199 GLN A N 1
ATOM 1483 C CA . GLN A 1 199 ? -10.130 14.933 -4.485 1.00 96.06 199 GLN A CA 1
ATOM 1484 C C . GLN A 1 199 ? -11.280 13.961 -4.791 1.00 96.06 199 GLN A C 1
ATOM 1486 O O . GLN A 1 199 ? -12.362 14.404 -5.179 1.00 96.06 199 GLN A O 1
ATOM 1491 N N . SER A 1 200 ? -11.051 12.654 -4.657 1.00 96.56 200 SER A N 1
ATOM 1492 C CA . SER A 1 200 ? -12.010 11.615 -5.038 1.00 96.56 200 SER A CA 1
ATOM 1493 C C . SER A 1 200 ? -12.896 11.202 -3.860 1.00 96.56 200 SER A C 1
ATOM 1495 O O . SER A 1 200 ? -12.434 11.126 -2.726 1.00 96.56 200 SER A O 1
ATOM 1497 N N . ASP A 1 201 ? -14.164 10.891 -4.138 1.00 95.69 201 ASP A N 1
ATOM 1498 C CA . ASP A 1 201 ? -15.021 10.128 -3.222 1.00 95.69 201 ASP A CA 1
ATOM 1499 C C . ASP A 1 201 ? -14.868 8.644 -3.561 1.00 95.69 201 ASP A C 1
ATOM 1501 O O . ASP A 1 201 ? -15.299 8.213 -4.631 1.00 95.69 201 ASP A O 1
ATOM 1505 N N . LEU A 1 202 ? -14.234 7.870 -2.677 1.00 95.94 202 LEU A N 1
ATOM 1506 C CA . LEU A 1 202 ? -13.966 6.456 -2.944 1.00 95.94 202 LEU A CA 1
ATOM 1507 C C . LEU A 1 202 ? -15.227 5.584 -2.905 1.00 95.94 202 LEU A C 1
ATOM 1509 O O . LEU A 1 202 ? -15.198 4.493 -3.456 1.00 95.94 202 LEU A O 1
ATOM 1513 N N . ASN A 1 203 ? -16.346 6.075 -2.361 1.00 95.75 203 ASN A N 1
ATOM 1514 C CA . ASN A 1 203 ? -17.630 5.363 -2.400 1.00 95.75 203 ASN A CA 1
ATOM 1515 C C . ASN A 1 203 ? -18.377 5.559 -3.730 1.00 95.75 203 ASN A C 1
ATOM 1517 O O . ASN A 1 203 ? -19.416 4.936 -3.961 1.00 95.75 203 ASN A O 1
ATOM 1521 N N . ALA A 1 204 ? -17.908 6.473 -4.583 1.00 96.56 204 ALA A N 1
ATOM 1522 C CA . ALA A 1 204 ? -18.501 6.735 -5.884 1.00 96.56 204 ALA A CA 1
ATOM 1523 C C . ALA A 1 204 ? -17.884 5.824 -6.961 1.00 96.56 204 ALA A C 1
ATOM 1525 O O . ALA A 1 204 ? -16.711 5.459 -6.862 1.00 96.56 204 ALA A O 1
ATOM 1526 N N . PRO A 1 205 ? -18.637 5.486 -8.025 1.00 97.75 205 PRO A N 1
ATOM 1527 C CA . PRO A 1 205 ? -18.085 4.753 -9.158 1.00 97.75 205 PRO A CA 1
ATOM 1528 C C . PRO A 1 205 ? -16.975 5.555 -9.866 1.00 97.75 205 PRO A C 1
ATOM 1530 O O . PRO A 1 205 ? -17.007 6.794 -9.846 1.00 97.75 205 PRO A O 1
ATOM 1533 N N . PRO A 1 206 ? -16.033 4.880 -10.556 1.00 97.75 206 PRO A N 1
ATOM 1534 C CA . PRO A 1 206 ? -14.988 5.542 -11.332 1.00 97.75 206 PRO A CA 1
ATOM 1535 C C . PRO A 1 206 ? -15.556 6.518 -12.370 1.00 97.75 206 PRO A C 1
ATOM 1537 O O . PRO A 1 206 ? -16.605 6.279 -12.976 1.00 97.75 206 PRO A O 1
ATOM 1540 N N . ARG A 1 207 ? -14.853 7.631 -12.607 1.00 98.12 207 ARG A N 1
ATOM 1541 C CA . ARG A 1 207 ? -15.331 8.696 -13.505 1.00 98.12 207 ARG A CA 1
ATOM 1542 C C . ARG A 1 207 ? -15.229 8.335 -14.983 1.00 98.12 207 ARG A C 1
ATOM 1544 O O . ARG A 1 207 ? -15.884 8.977 -15.806 1.00 98.12 207 ARG A O 1
ATOM 1551 N N . TRP A 1 208 ? -14.416 7.342 -15.325 1.00 97.88 208 TRP A N 1
ATOM 1552 C CA . TRP A 1 208 ? -14.246 6.864 -16.688 1.00 97.88 208 TRP A CA 1
ATOM 1553 C C . TRP A 1 208 ? -13.958 5.361 -16.719 1.00 97.88 208 TRP A C 1
ATOM 1555 O O . TRP A 1 208 ? -13.395 4.791 -15.789 1.00 97.88 208 TRP A O 1
ATOM 1565 N N . TRP A 1 209 ? -14.339 4.723 -17.823 1.00 96.88 209 TRP A N 1
ATOM 1566 C CA . TRP A 1 209 ? -13.994 3.340 -18.124 1.00 96.88 209 TRP A CA 1
ATOM 1567 C C . TRP A 1 209 ? -13.709 3.199 -19.626 1.00 96.88 209 TRP A C 1
ATOM 1569 O O . TRP A 1 209 ? -14.374 3.884 -20.416 1.00 96.88 209 TRP A O 1
ATOM 1579 N N . PRO A 1 210 ? -12.772 2.324 -20.044 1.00 94.56 210 PRO A N 1
ATOM 1580 C CA . PRO A 1 210 ? -12.542 2.030 -21.456 1.00 94.56 210 PRO A CA 1
ATOM 1581 C C . PRO A 1 210 ? -13.819 1.614 -22.198 1.00 94.56 210 PRO A C 1
ATOM 1583 O O . PRO A 1 210 ? -14.744 1.036 -21.618 1.00 94.56 210 PRO A O 1
ATOM 1586 N N . ALA A 1 211 ? -13.876 1.894 -23.502 1.00 90.56 211 ALA A N 1
ATOM 1587 C CA . ALA A 1 211 ? -15.024 1.504 -24.307 1.00 90.56 211 ALA A CA 1
ATOM 1588 C C . ALA A 1 211 ? -15.137 -0.034 -24.397 1.00 90.56 211 ALA A C 1
ATOM 1590 O O . ALA A 1 211 ? -14.124 -0.740 -24.355 1.00 90.56 211 ALA A O 1
ATOM 1591 N N . PRO A 1 212 ? -16.357 -0.585 -24.544 1.00 85.94 212 PRO A N 1
ATOM 1592 C CA . PRO A 1 212 ? -16.537 -2.023 -24.702 1.00 85.94 212 PRO A CA 1
ATOM 1593 C C . PRO A 1 212 ? -15.708 -2.577 -25.870 1.00 85.94 212 PRO A C 1
ATOM 1595 O O . PRO A 1 212 ? -15.862 -2.126 -27.003 1.00 85.94 212 PRO A O 1
ATOM 1598 N N . GLY A 1 213 ? -14.871 -3.580 -25.592 1.00 84.62 213 GLY A N 1
ATOM 1599 C CA . GLY A 1 213 ? -13.975 -4.208 -26.571 1.00 84.62 213 GLY A CA 1
ATOM 1600 C C . GLY A 1 213 ? -12.517 -3.744 -26.498 1.00 84.62 213 GLY A C 1
ATOM 1601 O O . GLY A 1 213 ? -11.652 -4.485 -26.955 1.00 84.62 213 GLY A O 1
ATOM 1602 N N . ASP A 1 214 ? -12.238 -2.597 -25.872 1.00 86.62 214 ASP A N 1
ATOM 1603 C CA . ASP A 1 214 ? -10.864 -2.122 -25.631 1.00 86.62 214 ASP A CA 1
ATOM 1604 C C . ASP A 1 214 ? -10.285 -2.678 -24.319 1.00 86.62 214 ASP A C 1
ATOM 1606 O O . ASP A 1 214 ? -9.071 -2.707 -24.125 1.00 86.62 214 ASP A O 1
ATOM 1610 N N . PHE A 1 215 ? -11.154 -3.132 -23.411 1.00 88.00 215 PHE A N 1
ATOM 1611 C CA . PHE A 1 215 ? -10.778 -3.727 -22.133 1.00 88.00 215 PHE A CA 1
ATOM 1612 C C . PHE A 1 215 ? -11.756 -4.845 -21.759 1.00 88.00 215 PHE A C 1
ATOM 1614 O O . PHE A 1 215 ? -12.973 -4.658 -21.799 1.00 88.00 215 PHE A O 1
ATOM 1621 N N . GLU A 1 216 ? -11.230 -6.023 -21.419 1.00 84.44 216 GLU A N 1
ATOM 1622 C CA . GLU A 1 216 ? -12.034 -7.243 -21.230 1.00 84.44 216 GLU A CA 1
ATOM 1623 C C . GLU A 1 216 ? -12.661 -7.370 -19.828 1.00 84.44 216 GLU A C 1
ATOM 1625 O O . GLU A 1 216 ? -13.447 -8.288 -19.587 1.00 84.44 216 GLU A O 1
ATOM 1630 N N . ALA A 1 217 ? -12.365 -6.448 -18.906 1.00 86.69 217 ALA A N 1
ATOM 1631 C CA . ALA A 1 217 ? -12.941 -6.447 -17.563 1.00 86.69 217 ALA A CA 1
ATOM 1632 C C . ALA A 1 217 ? -14.168 -5.515 -17.450 1.00 86.69 217 ALA A C 1
ATOM 1634 O O . ALA A 1 217 ? -14.192 -4.441 -18.066 1.00 86.69 217 ALA A O 1
ATOM 1635 N N . PRO A 1 218 ? -15.185 -5.893 -16.649 1.00 88.94 218 PRO A N 1
ATOM 1636 C CA . PRO A 1 218 ? -16.307 -5.010 -16.354 1.00 88.94 218 PRO A CA 1
ATOM 1637 C C . PRO A 1 218 ? -15.857 -3.803 -15.511 1.00 88.94 218 PRO A C 1
ATOM 1639 O O . PRO A 1 218 ? -14.877 -3.927 -14.772 1.00 88.94 218 PRO A O 1
ATOM 1642 N N . PRO A 1 219 ? -16.584 -2.669 -15.576 1.00 92.75 219 PRO A N 1
ATOM 1643 C CA . PRO A 1 219 ? -16.343 -1.531 -14.697 1.00 92.75 219 PRO A CA 1
ATOM 1644 C C . PRO A 1 219 ? -16.366 -1.913 -13.220 1.00 92.75 219 PRO A C 1
ATOM 1646 O O . PRO A 1 219 ? -17.206 -2.712 -12.802 1.00 92.75 219 PRO A O 1
ATOM 1649 N N . MET A 1 220 ? -15.463 -1.304 -12.454 1.00 94.56 220 MET A N 1
ATOM 1650 C CA . MET A 1 220 ? -15.437 -1.412 -10.995 1.00 94.56 220 MET A CA 1
ATOM 1651 C C . MET A 1 220 ? -16.633 -0.700 -10.362 1.00 94.56 220 MET A C 1
ATOM 1653 O O . MET A 1 220 ? -17.172 0.259 -10.926 1.00 94.56 220 MET A O 1
ATOM 1657 N N . THR A 1 221 ? -17.040 -1.183 -9.192 1.00 95.12 221 THR A N 1
ATOM 1658 C CA . THR A 1 221 ? -18.226 -0.693 -8.479 1.00 95.12 221 THR A CA 1
ATOM 1659 C C . THR A 1 221 ? -18.001 0.704 -7.905 1.00 95.12 221 THR A C 1
ATOM 1661 O O . THR A 1 221 ? -18.867 1.573 -8.025 1.00 95.12 221 THR A O 1
ATOM 1664 N N . ASP A 1 222 ? -16.832 0.920 -7.305 1.00 96.25 222 ASP A N 1
ATOM 1665 C CA . ASP A 1 222 ? -16.470 2.126 -6.568 1.00 96.25 222 ASP A CA 1
ATOM 1666 C C . ASP A 1 222 ? -14.954 2.398 -6.632 1.00 96.25 222 ASP A C 1
ATOM 1668 O O . ASP A 1 222 ? -14.183 1.667 -7.263 1.00 96.25 222 ASP A O 1
ATOM 1672 N N . GLY A 1 223 ? -14.523 3.502 -6.024 1.00 96.81 223 GLY A N 1
ATOM 1673 C CA . GLY A 1 223 ? -13.121 3.892 -5.959 1.00 96.81 223 GLY A CA 1
ATOM 1674 C C . GLY A 1 223 ? -12.278 3.016 -5.031 1.00 96.81 223 GLY A C 1
ATOM 1675 O O . GLY A 1 223 ? -11.074 2.898 -5.268 1.00 96.81 223 GLY A O 1
ATOM 1676 N N . HIS A 1 224 ? -12.863 2.361 -4.021 1.00 95.44 224 HIS A N 1
ATOM 1677 C CA . HIS A 1 224 ? -12.131 1.423 -3.162 1.00 95.44 224 HIS A CA 1
ATOM 1678 C C . HIS A 1 224 ? -11.612 0.232 -3.960 1.00 95.44 224 HIS A C 1
ATOM 1680 O O . HIS A 1 224 ? -10.448 -0.134 -3.793 1.00 95.44 224 HIS A O 1
ATOM 1686 N N . GLU A 1 225 ? -12.413 -0.323 -4.873 1.00 94.94 225 GLU A N 1
ATOM 1687 C CA . GLU A 1 225 ? -11.967 -1.390 -5.779 1.00 94.94 225 GLU A CA 1
ATOM 1688 C C . GLU A 1 225 ? -10.772 -0.953 -6.646 1.00 94.94 225 GLU A C 1
ATOM 1690 O O . GLU A 1 225 ? -9.828 -1.729 -6.836 1.00 94.94 225 GLU A O 1
ATOM 1695 N N . VAL A 1 226 ? -10.761 0.300 -7.119 1.00 98.00 226 VAL A N 1
ATOM 1696 C CA . VAL A 1 226 ? -9.653 0.856 -7.917 1.00 98.00 226 VAL A CA 1
ATOM 1697 C C . VAL A 1 226 ? -8.384 0.999 -7.079 1.00 98.00 226 VAL A C 1
ATOM 1699 O O . VAL A 1 226 ? -7.306 0.570 -7.492 1.00 98.00 226 VAL A O 1
ATOM 1702 N N . VAL A 1 227 ? -8.490 1.582 -5.884 1.00 97.75 227 VAL A N 1
ATOM 1703 C CA . VAL A 1 227 ? -7.335 1.762 -4.992 1.00 97.75 227 VAL A CA 1
ATOM 1704 C C . VAL A 1 227 ? -6.795 0.409 -4.535 1.00 97.75 227 VAL A C 1
ATOM 1706 O O . VAL A 1 227 ? -5.581 0.209 -4.501 1.00 97.75 227 VAL A O 1
ATOM 1709 N N . PHE A 1 228 ? -7.679 -0.546 -4.245 1.00 95.62 228 PHE A N 1
ATOM 1710 C CA . PHE A 1 228 ? -7.293 -1.906 -3.896 1.00 95.62 228 PHE A CA 1
ATOM 1711 C C . PHE A 1 228 ? -6.576 -2.608 -5.055 1.00 95.62 228 PHE A C 1
ATOM 1713 O O . PHE A 1 228 ? -5.548 -3.247 -4.836 1.00 95.62 228 PHE A O 1
ATOM 1720 N N . ARG A 1 229 ? -7.050 -2.440 -6.297 1.00 96.06 229 ARG A N 1
ATOM 1721 C CA . ARG A 1 229 ? -6.363 -2.934 -7.501 1.00 96.06 229 ARG A CA 1
ATOM 1722 C C . ARG A 1 229 ? -4.932 -2.400 -7.586 1.00 96.06 229 ARG A C 1
ATOM 1724 O O . ARG A 1 229 ? -4.005 -3.198 -7.706 1.00 96.06 229 ARG A O 1
ATOM 1731 N N . VAL A 1 230 ? -4.755 -1.085 -7.460 1.00 98.50 230 VAL A N 1
ATOM 1732 C CA . VAL A 1 230 ? -3.438 -0.426 -7.510 1.00 98.50 230 VAL A CA 1
ATOM 1733 C C . VAL A 1 230 ? -2.535 -0.923 -6.382 1.00 98.50 230 VAL A C 1
ATOM 1735 O O . VAL A 1 230 ? -1.372 -1.241 -6.627 1.00 98.50 230 VAL A O 1
ATOM 1738 N N . LEU A 1 231 ? -3.062 -1.030 -5.156 1.00 97.88 231 LEU A N 1
ATOM 1739 C CA . LEU A 1 231 ? -2.328 -1.542 -3.999 1.00 97.88 231 LEU A CA 1
ATOM 1740 C C . LEU A 1 231 ? -1.827 -2.967 -4.252 1.00 97.88 231 LEU A C 1
ATOM 1742 O O . LEU A 1 231 ? -0.644 -3.239 -4.071 1.00 97.88 231 LEU A O 1
ATOM 1746 N N . VAL A 1 232 ? -2.707 -3.868 -4.696 1.00 94.75 232 VAL A N 1
ATOM 1747 C CA . VAL A 1 232 ? -2.358 -5.270 -4.959 1.00 94.75 232 VAL A CA 1
ATOM 1748 C C . VAL A 1 232 ? -1.309 -5.383 -6.063 1.00 94.75 232 VAL A C 1
ATOM 1750 O O . VAL A 1 232 ? -0.313 -6.080 -5.874 1.00 94.75 232 VAL A O 1
ATOM 1753 N N . GLU A 1 233 ? -1.492 -4.691 -7.190 1.00 97.88 233 GLU A N 1
ATOM 1754 C CA . GLU A 1 233 ? -0.515 -4.712 -8.287 1.00 97.88 233 GLU A CA 1
ATOM 1755 C C . GLU A 1 233 ? 0.844 -4.154 -7.844 1.00 97.88 233 GLU A C 1
ATOM 1757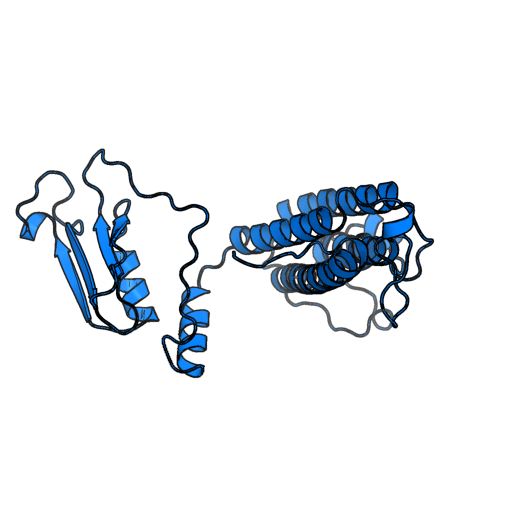 O O . GLU A 1 233 ? 1.877 -4.793 -8.060 1.00 97.88 233 GLU A O 1
ATOM 1762 N N . THR A 1 234 ? 0.853 -3.025 -7.131 1.00 98.50 234 THR A N 1
ATOM 1763 C CA . THR A 1 234 ? 2.087 -2.419 -6.607 1.00 98.50 234 THR A CA 1
ATOM 1764 C C . THR A 1 234 ? 2.812 -3.361 -5.646 1.00 98.50 234 THR A C 1
ATOM 1766 O O . THR A 1 234 ? 4.014 -3.564 -5.798 1.00 98.50 234 THR A O 1
ATOM 1769 N N . SER A 1 235 ? 2.097 -3.992 -4.708 1.00 95.94 235 SER A N 1
ATOM 1770 C CA . SER A 1 235 ? 2.668 -4.960 -3.758 1.00 95.94 235 SER A CA 1
ATOM 1771 C C . SER A 1 235 ? 3.288 -6.171 -4.458 1.00 95.94 235 SER A C 1
ATOM 1773 O O . SER A 1 235 ? 4.390 -6.602 -4.115 1.00 95.94 235 SER A O 1
ATOM 1775 N N . ILE A 1 236 ? 2.604 -6.721 -5.469 1.00 96.12 236 ILE A N 1
ATOM 1776 C CA . ILE A 1 236 ? 3.114 -7.853 -6.257 1.00 96.12 236 ILE A CA 1
ATOM 1777 C C . ILE A 1 236 ? 4.429 -7.464 -6.942 1.00 96.12 236 ILE A C 1
ATOM 1779 O O . ILE A 1 236 ? 5.416 -8.202 -6.889 1.00 96.12 236 ILE A O 1
ATOM 1783 N N . HIS A 1 237 ? 4.463 -6.291 -7.570 1.00 98.06 237 HIS A N 1
ATOM 1784 C CA . HIS A 1 237 ? 5.641 -5.824 -8.290 1.00 98.06 237 HIS A CA 1
ATOM 1785 C C . HIS A 1 237 ? 6.776 -5.359 -7.372 1.00 98.06 237 HIS A C 1
ATOM 1787 O O . HIS A 1 237 ? 7.936 -5.531 -7.745 1.00 98.06 237 HIS A O 1
ATOM 1793 N N . ALA A 1 238 ? 6.484 -4.877 -6.163 1.00 97.19 238 ALA A N 1
ATOM 1794 C CA . ALA A 1 238 ? 7.492 -4.653 -5.130 1.00 97.19 238 ALA A CA 1
ATOM 1795 C C . ALA A 1 238 ? 8.210 -5.966 -4.769 1.00 97.19 238 ALA A C 1
ATOM 1797 O O . ALA A 1 238 ? 9.438 -6.024 -4.813 1.00 97.19 238 ALA A O 1
ATOM 1798 N N . GLY A 1 239 ? 7.466 -7.059 -4.563 1.00 95.12 239 GLY A N 1
ATOM 1799 C CA . GLY A 1 239 ? 8.056 -8.383 -4.329 1.00 95.12 239 GLY A CA 1
ATOM 1800 C C . GLY A 1 239 ? 8.882 -8.904 -5.515 1.00 95.12 239 GLY A C 1
ATOM 1801 O O . GLY A 1 239 ? 9.951 -9.488 -5.332 1.00 95.12 239 GLY A O 1
ATOM 1802 N N . HIS A 1 240 ? 8.444 -8.656 -6.755 1.00 97.06 240 HIS A N 1
ATOM 1803 C CA . HIS A 1 240 ? 9.257 -8.963 -7.938 1.00 97.06 240 HIS A CA 1
ATOM 1804 C C . HIS A 1 240 ? 10.572 -8.169 -7.963 1.00 97.06 240 HIS A C 1
ATOM 1806 O O . HIS A 1 240 ? 11.621 -8.727 -8.301 1.00 97.06 240 HIS A O 1
ATOM 1812 N N . LEU A 1 241 ? 10.531 -6.883 -7.604 1.00 97.81 241 LEU A N 1
ATOM 1813 C CA . LEU A 1 241 ? 11.724 -6.046 -7.508 1.00 97.81 241 LEU A CA 1
ATOM 1814 C C . LEU A 1 241 ? 12.664 -6.514 -6.399 1.00 97.81 241 LEU A C 1
ATOM 1816 O O . LEU A 1 241 ? 13.869 -6.513 -6.633 1.00 97.81 241 LEU A O 1
ATOM 1820 N N . ASP A 1 242 ? 12.149 -6.972 -5.257 1.00 96.88 242 ASP A N 1
ATOM 1821 C CA . ASP A 1 242 ? 12.970 -7.517 -4.170 1.00 96.88 242 ASP A CA 1
ATOM 1822 C C . ASP A 1 242 ? 13.800 -8.719 -4.637 1.00 96.88 242 ASP A C 1
ATOM 1824 O O . ASP A 1 242 ? 15.005 -8.771 -4.397 1.00 96.88 242 ASP A O 1
ATOM 1828 N N . ILE A 1 243 ? 13.197 -9.644 -5.393 1.00 96.06 243 ILE A N 1
ATOM 1829 C CA . ILE A 1 243 ? 13.918 -10.796 -5.958 1.00 96.06 243 ILE A CA 1
ATOM 1830 C C . ILE A 1 243 ? 15.010 -10.347 -6.934 1.00 96.06 243 ILE A C 1
ATOM 1832 O O . ILE A 1 243 ? 16.139 -10.838 -6.894 1.00 96.06 243 ILE A O 1
ATOM 1836 N N . VAL A 1 244 ? 14.709 -9.400 -7.826 1.00 97.12 244 VAL A N 1
ATOM 1837 C CA . VAL A 1 244 ? 15.711 -8.901 -8.782 1.00 97.12 244 VAL A CA 1
ATOM 1838 C C . VAL A 1 244 ? 16.797 -8.093 -8.072 1.00 97.12 244 VAL A C 1
ATOM 1840 O O . VAL A 1 244 ? 17.959 -8.132 -8.489 1.00 97.12 244 VAL A O 1
ATOM 1843 N N . ARG A 1 245 ? 16.460 -7.405 -6.979 1.00 97.06 245 ARG A N 1
ATOM 1844 C CA . ARG A 1 245 ? 17.416 -6.694 -6.138 1.00 97.06 245 ARG A CA 1
ATOM 1845 C C . ARG A 1 245 ? 18.364 -7.670 -5.444 1.00 97.06 245 ARG A C 1
ATOM 1847 O O . ARG A 1 245 ? 19.576 -7.511 -5.578 1.00 97.06 245 ARG A O 1
ATOM 1854 N N . GLU A 1 246 ? 17.840 -8.731 -4.839 1.00 96.62 246 GLU A N 1
ATOM 1855 C CA . GLU A 1 246 ? 18.642 -9.799 -4.237 1.00 96.62 246 GLU A CA 1
ATOM 1856 C C . GLU A 1 246 ? 19.605 -10.423 -5.260 1.00 96.62 246 GLU A C 1
ATOM 1858 O O . GLU A 1 246 ? 20.799 -10.559 -4.997 1.00 96.62 246 GLU A O 1
ATOM 1863 N N . LEU A 1 247 ? 19.135 -10.719 -6.476 1.00 97.00 247 LEU A N 1
ATOM 1864 C CA . LEU A 1 247 ? 19.985 -11.241 -7.556 1.00 97.00 247 LEU A CA 1
ATOM 1865 C C . LEU A 1 247 ? 21.024 -10.229 -8.070 1.00 97.00 247 LEU A C 1
ATOM 1867 O O . LEU A 1 247 ? 22.001 -10.612 -8.721 1.00 97.00 247 LEU A O 1
ATOM 1871 N N . THR A 1 248 ? 20.811 -8.937 -7.827 1.00 97.00 248 THR A N 1
ATOM 1872 C CA . THR A 1 248 ? 21.695 -7.864 -8.286 1.00 97.00 248 THR A CA 1
ATOM 1873 C C . THR A 1 248 ? 22.867 -7.647 -7.338 1.00 97.00 248 THR A C 1
ATOM 1875 O O . THR A 1 248 ? 24.007 -7.595 -7.806 1.00 97.00 248 THR A O 1
ATOM 1878 N N . ASP A 1 249 ? 22.608 -7.508 -6.038 1.00 96.25 249 ASP A N 1
ATOM 1879 C CA . ASP A 1 249 ? 23.629 -7.155 -5.042 1.00 96.25 249 ASP A CA 1
ATOM 1880 C C . ASP A 1 249 ? 23.509 -7.905 -3.702 1.00 96.25 249 ASP A C 1
ATOM 1882 O O . ASP A 1 249 ? 24.254 -7.612 -2.767 1.00 96.25 249 ASP A O 1
ATOM 1886 N N . GLY A 1 250 ? 22.618 -8.896 -3.605 1.00 94.94 250 GLY A N 1
ATOM 1887 C CA . GLY A 1 250 ? 22.377 -9.676 -2.389 1.00 94.94 250 GLY A CA 1
ATOM 1888 C C . GLY A 1 250 ? 21.558 -8.946 -1.323 1.00 94.94 250 GLY A C 1
ATOM 1889 O O . GLY A 1 250 ? 21.418 -9.469 -0.218 1.00 94.94 250 GLY A O 1
ATOM 1890 N N . HIS A 1 251 ? 21.037 -7.747 -1.607 1.00 92.88 251 HIS A N 1
ATOM 1891 C CA . HIS A 1 251 ? 20.183 -7.029 -0.667 1.00 92.88 251 HIS A CA 1
ATOM 1892 C C . HIS A 1 251 ? 18.828 -7.732 -0.525 1.00 92.88 251 HIS A C 1
ATOM 1894 O O . HIS A 1 251 ? 18.138 -7.966 -1.513 1.00 92.88 251 HIS A O 1
ATOM 1900 N N . GLN A 1 252 ? 18.446 -8.035 0.716 1.00 89.06 252 GLN A N 1
ATOM 1901 C CA . GLN A 1 252 ? 17.178 -8.675 1.050 1.00 89.06 252 GLN A CA 1
ATOM 1902 C C . GLN A 1 252 ? 16.262 -7.679 1.757 1.00 89.06 252 GLN A C 1
ATOM 1904 O O . GLN A 1 252 ? 16.657 -7.063 2.750 1.00 89.06 252 GLN A O 1
ATOM 1909 N N . HIS A 1 253 ? 15.028 -7.564 1.273 1.00 82.44 253 HIS A N 1
ATOM 1910 C CA . HIS A 1 253 ? 13.963 -6.876 1.986 1.00 82.44 253 HIS A CA 1
ATOM 1911 C C . HIS A 1 253 ? 13.221 -7.884 2.869 1.00 82.44 253 HIS A C 1
ATOM 1913 O O . HIS A 1 253 ? 12.693 -8.883 2.385 1.00 82.44 253 HIS A O 1
ATOM 1919 N N . LEU A 1 254 ? 13.201 -7.644 4.179 1.00 74.31 254 LEU A N 1
ATOM 1920 C CA . LEU A 1 254 ? 12.412 -8.440 5.114 1.00 74.31 254 LEU A CA 1
ATOM 1921 C C . LEU A 1 254 ? 11.144 -7.664 5.450 1.00 74.31 254 LEU A C 1
ATOM 1923 O O . LEU A 1 254 ? 11.217 -6.610 6.082 1.00 74.31 254 LEU A O 1
ATOM 1927 N N . VAL A 1 255 ? 9.990 -8.206 5.061 1.00 59.84 255 VAL A N 1
ATOM 1928 C CA . VAL A 1 255 ? 8.683 -7.678 5.466 1.00 59.84 255 VAL A CA 1
ATOM 1929 C C . VAL A 1 255 ? 8.471 -8.025 6.943 1.00 59.84 255 VAL A C 1
ATOM 1931 O O . VAL A 1 255 ? 7.924 -9.066 7.294 1.00 59.84 255 VAL A O 1
ATOM 1934 N N . LEU A 1 256 ? 9.006 -7.179 7.822 1.00 50.25 256 LEU A N 1
ATOM 1935 C CA . LEU A 1 256 ? 8.727 -7.158 9.256 1.00 50.25 256 LEU A CA 1
ATOM 1936 C C . LEU A 1 256 ? 8.018 -5.834 9.554 1.00 50.25 256 LEU A C 1
ATOM 1938 O O . LEU A 1 256 ? 8.626 -4.917 10.109 1.00 50.25 256 LEU A O 1
ATOM 1942 N N . ARG A 1 257 ? 6.775 -5.696 9.100 1.00 46.78 257 ARG A N 1
ATOM 1943 C CA . ARG A 1 257 ? 5.909 -4.563 9.431 1.00 46.78 257 ARG A CA 1
ATOM 1944 C C . ARG A 1 257 ? 4.553 -5.071 9.864 1.00 46.78 257 ARG A C 1
ATOM 1946 O O . ARG A 1 257 ? 4.078 -6.029 9.216 1.00 46.78 257 ARG A O 1
#

InterPro domains:
  IPR007061 Mycothiol-S-transferase [PF04978] (104-250)
  IPR029068 Glyoxalase/Bleomycin resistance protein/Dihydroxybiphenyl dioxygenase [SSF54593] (6-53)
  IPR034660 DinB/YfiT-like putative metalloenzymes [G3DSA:1.20.120.450] (93-250)
  IPR034660 DinB/YfiT-like putative metalloenzymes [SSF109854] (102-249)

Organism: NCBI:txid330485

Nearest PDB structures (foldseek):
  3oms-assembly1_A-2  TM=6.852E-01  e=1.395E-02  Bacillus cereus ATCC 14579
  5wk0-assembly1_A-2  TM=6.160E-01  e=1.194E-01  Staphylococcus sp. HMSC055H04
  4mhl-assembly1_A  TM=2.641E-01  e=7.446E+00  Homo sapiens

Sequence (257 aa):
MAAPLVYLSFPGTAREALSFYADVFGGDLSLHSYEEFGRTDGPPDAVAHGVLDGVVALAGSDAPEGAETMRLEGLMLSLLGTAEPAVLHEWFEKLSIGMTDTHLLAQLAEQRTHVLQAVSGLTETAMSRALTPSGWTMTQLLNHLAFDVEAFWISAVLGGDPTAIAALHDGWASEPMSGTDAIRVYQQEIARSTEVLAQSDLNAPPRWWPAPGDFEAPPMTDGHEVVFRVLVETSIHAGHLDIVRELTDGHQHLVLR

pLDDT: mean 92.57, std 8.94, range [42.5, 98.81]

Secondary structure (DSSP, 8-state):
--PPPPEEEESS-HHHHHHHHHHHH-SEEEEEETTTTT--SS-TTSEEEEEEESSS-EEEEEPPTTPPPP--SS-----TTSS-HHHHHHHHHHHHTT--HHHHHHHHHHHHHHHHHHHTT--HHHHT---STT---HHHHHHHIIIIIIIIIIIIIIT--HHHHHT---TTTSPPPPHHHHHHHHHHHHHHHHHHHTT--TTSPPS--PPBTTBSSPPPSSHHHHHHHHHHHHHHHHHHHHHHHHHHH--------

Mean predicted aligned error: 8.92 Å

Radius of gyration: 23.92 Å; Cα contacts (8 Å, |Δi|>4): 357; chains: 1; bounding box: 42×38×72 Å